Protein AF-A0A2W7A925-F1 (afdb_monomer_lite)

Structure (mmCIF, N/CA/C/O backbone):
data_AF-A0A2W7A925-F1
#
_entry.id   AF-A0A2W7A925-F1
#
loop_
_atom_site.group_PDB
_atom_site.id
_atom_site.type_symbol
_atom_site.label_atom_id
_atom_site.label_alt_id
_atom_site.label_comp_id
_atom_site.label_asym_id
_atom_site.label_entity_id
_atom_site.label_seq_id
_atom_site.pdbx_PDB_ins_code
_atom_site.Cartn_x
_atom_site.Cartn_y
_atom_site.Cartn_z
_atom_site.occupancy
_atom_site.B_iso_or_equiv
_atom_site.auth_seq_id
_atom_site.auth_comp_id
_atom_site.auth_asym_id
_atom_site.auth_atom_id
_atom_site.pdbx_PDB_model_num
ATOM 1 N N . MET A 1 1 ? -14.301 5.859 -21.565 1.00 33.12 1 MET A N 1
ATOM 2 C CA . MET A 1 1 ? -14.732 4.495 -21.950 1.00 33.12 1 MET A CA 1
ATOM 3 C C . MET A 1 1 ? -14.499 3.581 -20.760 1.00 33.12 1 MET A C 1
ATOM 5 O O . MET A 1 1 ? -13.350 3.387 -20.386 1.00 33.12 1 MET A O 1
ATOM 9 N N . GLY A 1 2 ? -15.569 3.126 -20.104 1.00 42.88 2 GLY A N 1
ATOM 10 C CA . GLY A 1 2 ? -15.475 2.271 -18.917 1.00 42.88 2 GLY A CA 1
ATOM 11 C C . GLY A 1 2 ? -14.964 0.880 -19.281 1.00 42.88 2 GLY A C 1
ATOM 12 O O . GLY A 1 2 ? -15.403 0.294 -20.267 1.00 42.88 2 GLY A O 1
ATOM 13 N N . ILE A 1 3 ? -14.014 0.362 -18.507 1.00 46.72 3 ILE A N 1
ATOM 14 C CA . ILE A 1 3 ? -13.537 -1.015 -18.639 1.00 46.72 3 ILE A CA 1
ATOM 15 C C . ILE A 1 3 ? -14.676 -1.935 -18.179 1.00 46.72 3 ILE A C 1
ATOM 17 O O . ILE A 1 3 ? -14.912 -2.069 -16.982 1.00 46.72 3 ILE A O 1
ATOM 21 N N . THR A 1 4 ? -15.382 -2.581 -19.106 1.00 50.41 4 THR A N 1
ATOM 22 C CA . THR A 1 4 ? -16.320 -3.667 -18.788 1.00 50.41 4 THR A CA 1
ATOM 23 C C . THR A 1 4 ? -15.520 -4.933 -18.489 1.00 50.41 4 THR A C 1
ATOM 25 O O . THR A 1 4 ? -15.205 -5.732 -19.369 1.00 50.41 4 THR A O 1
ATOM 28 N N . ALA A 1 5 ? -15.118 -5.094 -17.228 1.00 66.00 5 ALA A N 1
ATOM 29 C CA . ALA A 1 5 ? -14.488 -6.321 -16.759 1.00 66.00 5 ALA A CA 1
ATOM 30 C C . ALA A 1 5 ? -15.545 -7.434 -16.651 1.00 66.00 5 ALA A C 1
ATOM 32 O O . ALA A 1 5 ? -16.528 -7.296 -15.927 1.00 66.00 5 ALA A O 1
ATOM 33 N N . SER A 1 6 ? -15.340 -8.544 -17.364 1.00 79.38 6 SER A N 1
ATOM 34 C CA . SER A 1 6 ? -16.124 -9.767 -17.173 1.00 79.38 6 SER A CA 1
ATOM 35 C C . SER A 1 6 ? -15.440 -10.633 -16.117 1.00 79.38 6 SER A C 1
ATOM 37 O O . SER A 1 6 ? -14.267 -10.984 -16.265 1.00 79.38 6 SER A O 1
ATOM 39 N N . PHE A 1 7 ? -16.158 -10.951 -15.041 1.00 86.31 7 PHE A N 1
ATOM 40 C CA . PHE A 1 7 ? -15.675 -11.826 -13.974 1.00 86.31 7 PHE A CA 1
ATOM 41 C C . PHE A 1 7 ? -16.264 -13.234 -14.107 1.00 86.31 7 PHE A C 1
ATOM 43 O O . PHE A 1 7 ? -17.362 -13.391 -14.650 1.00 86.31 7 PHE A O 1
ATOM 50 N N . PRO A 1 8 ? -15.575 -14.270 -13.591 1.00 88.06 8 PRO A N 1
ATOM 51 C CA . PRO A 1 8 ? -16.169 -15.592 -13.448 1.00 88.06 8 PRO A CA 1
ATOM 52 C C . PRO A 1 8 ? -17.518 -15.524 -12.721 1.00 88.06 8 PRO A C 1
ATOM 54 O O . PRO A 1 8 ? -17.664 -14.774 -11.759 1.00 88.06 8 PRO A O 1
ATOM 57 N N . LYS A 1 9 ? -18.499 -16.333 -13.145 1.00 84.94 9 LYS A N 1
ATOM 58 C CA . LYS A 1 9 ? -19.876 -16.288 -12.608 1.00 84.94 9 LYS A CA 1
ATOM 59 C C . LYS A 1 9 ? -19.960 -16.478 -11.089 1.00 84.94 9 LYS A C 1
ATOM 61 O O . LYS A 1 9 ? -20.923 -16.035 -10.476 1.00 84.94 9 LYS A O 1
ATOM 66 N N . HIS A 1 10 ? -18.986 -17.161 -10.486 1.00 89.62 10 HIS A N 1
ATOM 67 C CA . HIS A 1 10 ? -18.944 -17.405 -9.043 1.00 89.62 10 HIS A CA 1
ATOM 68 C C . HIS A 1 10 ? -18.370 -16.234 -8.234 1.00 89.62 10 HIS A C 1
ATOM 70 O O . HIS A 1 10 ? -18.432 -16.266 -7.006 1.00 89.62 10 HIS A O 1
ATOM 76 N N . TRP A 1 11 ? -17.817 -15.208 -8.886 1.00 93.06 11 TRP A N 1
ATOM 77 C CA . TRP A 1 11 ? -17.356 -13.994 -8.219 1.00 93.06 11 TRP A CA 1
ATOM 78 C C . TRP A 1 11 ? -18.530 -13.050 -7.993 1.00 93.06 11 TRP A C 1
ATOM 80 O O . TRP A 1 11 ? -19.331 -12.796 -8.891 1.00 93.06 11 TRP A O 1
ATOM 90 N N . LYS A 1 12 ? -18.606 -12.488 -6.788 1.00 92.75 12 LYS A N 1
ATOM 91 C CA . LYS A 1 12 ? -19.563 -11.426 -6.464 1.00 92.75 12 LYS A CA 1
ATOM 92 C C . LYS A 1 12 ? -18.839 -10.091 -6.493 1.00 92.75 12 LYS A C 1
ATOM 94 O O . LYS A 1 12 ? -17.726 -10.006 -5.988 1.00 92.75 12 LYS A O 1
ATOM 99 N N . VAL A 1 13 ? -19.460 -9.059 -7.050 1.00 94.75 13 VAL A N 1
ATOM 100 C CA . VAL A 1 13 ? -18.988 -7.680 -6.874 1.00 94.75 13 VAL A CA 1
ATOM 101 C C . VAL A 1 13 ? -19.691 -7.112 -5.649 1.00 94.75 13 VAL A C 1
ATOM 103 O O . VAL A 1 13 ? -20.903 -7.271 -5.507 1.00 94.75 13 VAL A O 1
ATOM 106 N N . VAL A 1 14 ? -18.924 -6.535 -4.730 1.00 95.50 14 VAL A N 1
ATOM 107 C CA . VAL A 1 14 ? -19.435 -5.967 -3.479 1.00 95.50 14 VAL A CA 1
ATOM 108 C C . VAL A 1 14 ? -18.763 -4.628 -3.202 1.00 95.50 14 VAL A C 1
ATOM 110 O O . VAL A 1 14 ? -17.585 -4.471 -3.505 1.00 95.50 14 VAL A O 1
ATOM 113 N N . SER A 1 15 ? -19.467 -3.699 -2.560 1.00 95.44 15 SER A N 1
ATOM 114 C CA . SER A 1 15 ? -18.846 -2.481 -2.026 1.00 95.44 15 SER A CA 1
ATOM 115 C C . SER A 1 15 ? -17.829 -2.834 -0.933 1.00 95.44 15 SER A C 1
ATOM 117 O O . SER A 1 15 ? -18.074 -3.735 -0.114 1.00 95.44 15 SER A O 1
ATOM 119 N N . LEU A 1 16 ? -16.698 -2.120 -0.912 1.00 96.69 16 LEU A N 1
ATOM 120 C CA . LEU A 1 16 ? -15.632 -2.281 0.076 1.00 96.69 16 LEU A CA 1
ATOM 121 C C . LEU A 1 16 ? -16.164 -2.195 1.513 1.00 96.69 16 LEU A C 1
ATOM 123 O O . LEU A 1 16 ? -15.791 -3.032 2.336 1.00 96.69 16 LEU A O 1
ATOM 127 N N . ASP A 1 17 ? -17.074 -1.261 1.797 1.00 96.50 17 ASP A N 1
ATOM 128 C CA . ASP A 1 17 ? -17.687 -1.062 3.120 1.00 96.50 17 ASP A CA 1
ATOM 129 C C . ASP A 1 17 ? -18.282 -2.363 3.697 1.00 96.50 17 ASP A C 1
ATOM 131 O O . ASP A 1 17 ? -18.120 -2.697 4.872 1.00 96.50 17 ASP A O 1
ATOM 135 N N . SER A 1 18 ? -18.880 -3.197 2.839 1.00 96.44 18 SER A N 1
ATOM 136 C CA . SER A 1 18 ? -19.517 -4.453 3.259 1.00 96.44 18 SER A CA 1
ATOM 137 C C . SER A 1 18 ? -18.529 -5.532 3.742 1.00 96.44 18 SER A C 1
ATOM 139 O O . SER A 1 18 ? -18.910 -6.454 4.483 1.00 96.44 18 SER A O 1
ATOM 141 N N . VAL A 1 19 ? -17.256 -5.433 3.349 1.00 97.25 19 VAL A N 1
ATOM 142 C CA . VAL A 1 19 ? -16.202 -6.444 3.561 1.00 97.25 19 VAL A CA 1
ATOM 143 C C . VAL A 1 19 ? -15.030 -5.946 4.410 1.00 97.25 19 VAL A C 1
ATOM 145 O O . VAL A 1 19 ? -14.025 -6.646 4.540 1.00 97.25 19 VAL A O 1
ATOM 148 N N . VAL A 1 20 ? -15.169 -4.788 5.053 1.00 97.62 20 VAL A N 1
ATOM 149 C CA . VAL A 1 20 ? -14.193 -4.242 6.006 1.00 97.62 20 VAL A CA 1
ATOM 150 C C . VAL A 1 20 ? -14.818 -4.095 7.394 1.00 97.62 20 VAL A C 1
ATOM 152 O O . VAL A 1 20 ? -16.036 -4.019 7.541 1.00 97.62 20 VAL A O 1
ATOM 155 N N . THR A 1 21 ? -13.993 -4.126 8.437 1.00 97.00 21 THR A N 1
ATOM 156 C CA . THR A 1 21 ? -14.403 -3.854 9.828 1.00 97.00 21 THR A CA 1
ATOM 157 C C . THR A 1 21 ? -13.999 -2.460 10.285 1.00 97.00 21 THR A C 1
ATOM 159 O O . THR A 1 21 ? -14.589 -1.921 11.218 1.00 97.00 21 THR A O 1
ATOM 162 N N . ARG A 1 22 ? -12.991 -1.870 9.639 1.00 96.44 22 ARG A N 1
ATOM 163 C CA . ARG A 1 22 ? -12.479 -0.542 9.961 1.00 96.44 22 ARG A CA 1
ATOM 164 C C . ARG A 1 22 ? -11.991 0.142 8.696 1.00 96.44 22 ARG A C 1
ATOM 166 O O . ARG A 1 22 ? -11.279 -0.457 7.894 1.00 96.44 22 ARG A O 1
ATOM 173 N N . LEU A 1 23 ? -12.359 1.408 8.561 1.00 96.44 23 LEU A N 1
ATOM 174 C CA . LEU A 1 23 ? -11.890 2.302 7.516 1.00 96.44 23 LEU A CA 1
ATOM 175 C C . LEU A 1 23 ? -11.725 3.686 8.161 1.00 96.44 23 LEU A C 1
ATOM 177 O O . LEU A 1 23 ? -12.703 4.332 8.529 1.00 96.44 23 LEU A O 1
ATOM 181 N N . THR A 1 24 ? -10.483 4.090 8.420 1.00 96.62 24 THR A N 1
ATOM 182 C CA . THR A 1 24 ? -10.167 5.318 9.172 1.00 96.62 24 THR A CA 1
ATOM 183 C C . THR A 1 24 ? -8.934 5.999 8.612 1.00 96.62 24 THR A C 1
ATOM 185 O O . THR A 1 24 ? -8.055 5.350 8.059 1.00 96.62 24 THR A O 1
ATOM 188 N N . ASN A 1 25 ? -8.819 7.302 8.837 1.00 96.06 25 ASN A N 1
ATOM 189 C CA . ASN A 1 25 ? -7.564 8.007 8.620 1.00 96.06 25 ASN A CA 1
ATOM 190 C C . ASN A 1 25 ? -6.598 7.767 9.785 1.00 96.06 25 ASN A C 1
ATOM 192 O O . ASN A 1 25 ? -7.016 7.714 10.950 1.00 96.06 25 ASN A O 1
ATOM 196 N N . GLY A 1 26 ? -5.311 7.700 9.449 1.00 95.19 26 GLY A N 1
ATOM 197 C CA . GLY A 1 26 ? -4.205 7.984 10.354 1.00 95.19 26 GLY A CA 1
ATOM 198 C C . GLY A 1 26 ? -4.296 9.393 10.934 1.00 95.19 26 GLY A C 1
ATOM 199 O O . GLY A 1 26 ? -5.183 10.181 10.592 1.00 95.19 26 GLY A O 1
ATOM 200 N N . TYR A 1 27 ? -3.373 9.730 11.828 1.00 95.25 27 TYR A N 1
ATOM 201 C CA . TYR A 1 27 ? -3.350 11.070 12.406 1.00 95.25 27 TYR A CA 1
ATOM 202 C C . TYR A 1 27 ? -3.107 12.121 11.312 1.00 95.25 27 TYR A C 1
ATOM 204 O O . TYR A 1 27 ? -2.194 11.986 10.494 1.00 95.25 27 TYR A O 1
ATOM 212 N N . VAL A 1 28 ? -3.937 13.166 11.312 1.00 91.94 28 VAL A N 1
ATOM 213 C CA . VAL A 1 28 ? -3.840 14.330 10.425 1.00 91.94 28 VAL A CA 1
ATOM 214 C C . VAL A 1 28 ? -3.700 15.555 11.318 1.00 91.94 28 VAL A C 1
ATOM 216 O O . VAL A 1 28 ? -4.591 15.852 12.110 1.00 91.94 28 VAL A O 1
ATOM 219 N N . GLY A 1 29 ? -2.566 16.238 11.218 1.00 90.38 29 GLY A N 1
ATOM 220 C CA . GLY A 1 29 ? -2.231 17.374 12.070 1.00 90.38 29 GLY A CA 1
ATOM 221 C C . GLY A 1 29 ? -0.743 17.722 12.003 1.00 90.38 29 GLY A C 1
ATOM 222 O O . GLY A 1 29 ? 0.006 17.071 11.271 1.00 90.38 29 GLY A O 1
ATOM 223 N N . PRO A 1 30 ? -0.300 18.749 12.745 1.00 89.94 30 PRO A N 1
ATOM 224 C CA . PRO A 1 30 ? 1.102 19.150 12.790 1.00 89.94 30 PRO A CA 1
ATOM 225 C C . PRO A 1 30 ? 2.003 18.005 13.270 1.00 89.94 30 PRO A C 1
ATOM 227 O O . PRO A 1 30 ? 1.737 17.383 14.294 1.00 89.94 30 PRO A O 1
ATOM 230 N N . THR A 1 31 ? 3.090 17.731 12.546 1.00 88.56 31 THR A N 1
ATOM 231 C CA . THR A 1 31 ? 3.978 16.597 12.861 1.00 88.56 31 THR A CA 1
ATOM 232 C C . THR A 1 31 ? 5.267 16.982 13.582 1.00 88.56 31 THR A C 1
ATOM 234 O O . THR A 1 31 ? 5.983 16.102 14.042 1.00 88.56 31 THR A O 1
ATOM 237 N N . ARG A 1 32 ? 5.633 18.268 13.648 1.00 83.88 32 ARG A N 1
ATOM 238 C CA . ARG A 1 32 ? 6.944 18.677 14.195 1.00 83.88 32 ARG A CA 1
ATOM 239 C C . ARG A 1 32 ? 7.117 18.300 15.667 1.00 83.88 32 ARG A C 1
ATOM 241 O O . ARG A 1 32 ? 8.214 17.939 16.062 1.00 83.88 32 ARG A O 1
ATOM 248 N N . GLU A 1 33 ? 6.038 18.360 16.437 1.00 89.44 33 GLU A N 1
ATOM 249 C CA . GLU A 1 33 ? 6.061 18.181 17.895 1.00 89.44 33 GLU A CA 1
ATOM 250 C C . GLU A 1 33 ? 5.770 16.742 18.338 1.00 89.44 33 GLU A C 1
ATOM 252 O O . GLU A 1 33 ? 5.978 16.405 19.497 1.00 89.44 33 GLU A O 1
ATOM 257 N N . ILE A 1 34 ? 5.291 15.882 17.433 1.00 92.56 34 ILE A N 1
ATOM 258 C CA . ILE A 1 34 ? 4.905 14.503 17.779 1.00 92.56 34 ILE A CA 1
ATOM 259 C C . ILE A 1 34 ? 6.071 13.518 17.645 1.00 92.56 34 ILE A C 1
ATOM 261 O O . ILE A 1 34 ? 5.980 12.392 18.135 1.00 92.56 34 ILE A O 1
ATOM 265 N N . TYR A 1 35 ? 7.140 13.910 16.944 1.00 96.00 35 TYR A N 1
ATOM 266 C CA . TYR A 1 35 ? 8.278 13.035 16.701 1.00 96.00 35 TYR A CA 1
ATOM 267 C C . TYR A 1 35 ? 9.221 12.990 17.893 1.00 96.00 35 TYR A C 1
ATOM 269 O O . TYR A 1 35 ? 9.628 14.017 18.430 1.00 96.00 35 TYR A O 1
ATOM 277 N N . VAL A 1 36 ? 9.623 11.773 18.241 1.00 96.31 36 VAL A N 1
ATOM 278 C CA . VAL A 1 36 ? 10.619 11.488 19.275 1.00 96.31 36 VAL A CA 1
ATOM 279 C C . VAL A 1 36 ? 11.799 10.722 18.665 1.00 96.31 36 VAL A C 1
ATOM 281 O O . VAL A 1 36 ? 11.626 10.064 17.636 1.00 96.31 36 VAL A O 1
ATOM 284 N N . PRO A 1 37 ? 13.004 10.773 19.267 1.00 94.25 37 PRO A N 1
ATOM 285 C CA . PRO A 1 37 ? 14.170 10.063 18.734 1.00 94.25 37 PRO A CA 1
ATOM 286 C C . PRO A 1 37 ? 14.001 8.538 18.695 1.00 94.25 37 PRO A C 1
ATOM 288 O O . PRO A 1 37 ? 14.537 7.885 17.804 1.00 94.25 37 PRO A O 1
ATOM 291 N N . GLN A 1 38 ? 13.271 7.973 19.661 1.00 94.75 38 GLN A N 1
ATOM 292 C CA . GLN A 1 38 ? 12.975 6.544 19.780 1.00 94.75 38 GLN A CA 1
ATOM 293 C C . GLN A 1 38 ? 11.565 6.359 20.345 1.00 94.75 38 GLN A C 1
ATOM 295 O O . GLN A 1 38 ? 11.122 7.151 21.175 1.00 94.75 38 GLN A O 1
ATOM 300 N N . GLY A 1 39 ? 10.861 5.319 19.903 1.00 96.50 39 GLY A N 1
ATOM 301 C CA . GLY A 1 39 ? 9.486 5.056 20.314 1.00 96.50 39 GLY A CA 1
ATOM 302 C C . GLY A 1 39 ? 8.794 4.078 19.375 1.00 96.50 39 GLY A C 1
ATOM 303 O O . GLY A 1 39 ? 9.435 3.205 18.789 1.00 96.50 39 GLY A O 1
ATOM 304 N N . ILE A 1 40 ? 7.486 4.244 19.199 1.00 97.62 40 ILE A N 1
ATOM 305 C CA . ILE A 1 40 ? 6.703 3.435 18.266 1.00 97.62 40 ILE A CA 1
ATOM 306 C C . ILE A 1 40 ? 6.958 3.930 16.838 1.00 97.62 40 ILE A C 1
ATOM 308 O O . ILE A 1 40 ? 6.802 5.129 16.584 1.00 97.62 40 ILE A O 1
ATOM 312 N N . PRO A 1 41 ? 7.323 3.051 15.887 1.00 97.81 41 PRO A N 1
ATOM 313 C CA . PRO A 1 41 ? 7.481 3.440 14.493 1.00 97.81 41 PRO A CA 1
ATOM 314 C C . PRO A 1 41 ? 6.226 4.100 13.924 1.00 97.81 41 PRO A C 1
ATOM 316 O O . PRO A 1 41 ? 5.094 3.646 14.120 1.00 97.81 41 PRO A O 1
ATOM 319 N N . TYR A 1 42 ? 6.444 5.180 13.182 1.00 97.50 42 TYR A N 1
ATOM 320 C CA . TYR A 1 42 ? 5.382 6.005 12.632 1.00 97.50 42 TYR A CA 1
ATOM 321 C C . TYR A 1 42 ? 5.491 6.063 11.111 1.00 97.50 42 TYR A C 1
ATOM 323 O O . TYR A 1 42 ? 6.450 6.584 10.542 1.00 97.50 42 TYR A O 1
ATOM 331 N N . LEU A 1 43 ? 4.516 5.470 10.425 1.00 97.00 43 LEU A N 1
ATOM 332 C CA . LEU A 1 43 ? 4.566 5.283 8.983 1.00 97.00 43 LEU A CA 1
ATOM 333 C C . LEU A 1 43 ? 4.067 6.515 8.225 1.00 97.00 43 LEU A C 1
ATOM 335 O O . LEU A 1 43 ? 3.024 7.090 8.527 1.00 97.00 43 LEU A O 1
ATOM 339 N N . LEU A 1 44 ? 4.806 6.880 7.181 1.00 95.50 44 LEU A N 1
ATOM 340 C CA . LEU A 1 44 ? 4.521 7.997 6.290 1.00 95.50 44 LEU A CA 1
ATOM 341 C C . LEU A 1 44 ? 4.295 7.469 4.874 1.00 95.50 44 LEU A C 1
ATOM 343 O O . LEU A 1 44 ? 4.753 6.375 4.543 1.00 95.50 44 LEU A O 1
ATOM 347 N N . ALA A 1 45 ? 3.671 8.270 4.010 1.00 94.50 45 ALA A N 1
ATOM 348 C CA . ALA A 1 45 ? 3.374 7.880 2.628 1.00 94.50 45 ALA A CA 1
ATOM 349 C C . ALA A 1 45 ? 4.599 7.336 1.862 1.00 94.50 45 ALA A C 1
ATOM 351 O O . ALA A 1 45 ? 4.483 6.373 1.111 1.00 94.50 45 ALA A O 1
ATOM 352 N N . ARG A 1 46 ? 5.804 7.875 2.110 1.00 94.19 46 ARG A N 1
ATOM 353 C CA . ARG A 1 46 ? 7.057 7.405 1.480 1.00 94.19 46 ARG A CA 1
ATOM 354 C C . ARG A 1 46 ? 7.439 5.954 1.815 1.00 94.19 46 ARG A C 1
ATOM 356 O O . ARG A 1 46 ? 8.243 5.361 1.092 1.00 94.19 46 ARG A O 1
ATOM 363 N N . HIS A 1 47 ? 6.902 5.400 2.905 1.00 95.81 47 HIS A N 1
ATOM 364 C CA . HIS A 1 47 ? 7.127 4.015 3.325 1.00 95.81 47 HIS A CA 1
ATOM 365 C C . HIS A 1 47 ? 6.215 3.031 2.582 1.00 95.81 47 HIS A C 1
ATOM 367 O O . HIS A 1 47 ? 6.485 1.833 2.604 1.00 95.81 47 HIS A O 1
ATOM 373 N N . VAL A 1 48 ? 5.170 3.516 1.902 1.00 95.75 48 VAL A N 1
ATOM 374 C CA . VAL A 1 48 ? 4.250 2.703 1.100 1.00 95.75 48 VAL A CA 1
ATOM 375 C C . VAL A 1 48 ? 4.725 2.686 -0.348 1.00 95.75 48 VAL A C 1
ATOM 377 O O . VAL A 1 48 ? 4.790 3.718 -1.011 1.00 95.75 48 VAL A O 1
ATOM 380 N N . LYS A 1 49 ? 5.080 1.502 -0.857 1.00 89.06 49 LYS A N 1
ATOM 381 C CA . LYS A 1 49 ? 5.521 1.320 -2.247 1.00 89.06 49 LYS A CA 1
ATOM 382 C C . LYS A 1 49 ? 4.969 0.027 -2.831 1.00 89.06 49 LYS A C 1
ATOM 384 O O . LYS A 1 49 ? 5.576 -1.030 -2.640 1.00 89.06 49 LYS A O 1
ATOM 389 N N . ARG A 1 50 ? 3.878 0.110 -3.600 1.00 84.75 50 ARG A N 1
ATOM 390 C CA . ARG A 1 50 ? 3.328 -0.959 -4.447 1.00 84.75 50 ARG A CA 1
ATOM 391 C C . ARG A 1 50 ? 3.375 -2.347 -3.797 1.00 84.75 50 ARG A C 1
ATOM 393 O O . ARG A 1 50 ? 4.265 -3.149 -4.100 1.00 84.75 50 ARG A O 1
ATOM 400 N N . ASN A 1 51 ? 2.445 -2.597 -2.874 1.00 87.69 51 ASN A N 1
ATOM 401 C CA . ASN A 1 51 ? 2.312 -3.815 -2.061 1.00 87.69 51 ASN A CA 1
ATOM 402 C C . ASN A 1 51 ? 3.434 -4.057 -1.042 1.00 87.69 51 ASN A C 1
ATOM 404 O O . ASN A 1 51 ? 3.569 -5.170 -0.534 1.00 87.69 51 ASN A O 1
ATOM 408 N N . ARG A 1 52 ? 4.264 -3.056 -0.738 1.00 89.69 52 ARG A N 1
ATOM 409 C CA . ARG A 1 52 ? 5.332 -3.190 0.255 1.00 89.69 52 ARG A CA 1
ATOM 410 C C . ARG A 1 52 ? 5.364 -1.994 1.190 1.00 89.69 52 ARG A C 1
ATOM 412 O O . ARG A 1 52 ? 5.407 -0.856 0.729 1.00 89.69 52 ARG A O 1
ATOM 419 N N . LEU A 1 53 ? 5.417 -2.290 2.481 1.00 93.56 53 LEU A N 1
ATOM 420 C CA . LEU A 1 53 ? 5.818 -1.342 3.506 1.00 93.56 53 LEU A CA 1
ATOM 421 C C . LEU A 1 53 ? 7.319 -1.477 3.736 1.00 93.56 53 LEU A C 1
ATOM 423 O O . LEU A 1 53 ? 7.867 -2.578 3.760 1.00 93.56 53 LEU A O 1
ATOM 427 N N . THR A 1 54 ? 8.012 -0.350 3.787 1.00 92.69 54 THR A N 1
ATOM 428 C CA . THR A 1 54 ? 9.441 -0.305 4.086 1.00 92.69 54 THR A CA 1
ATOM 429 C C . THR A 1 54 ? 9.683 0.869 5.009 1.00 92.69 54 THR A C 1
ATOM 431 O O . THR A 1 54 ? 9.658 2.021 4.575 1.00 92.69 54 THR A O 1
ATOM 434 N N . PHE A 1 55 ? 9.878 0.558 6.285 1.00 93.12 55 PHE A N 1
ATOM 435 C CA . PHE A 1 55 ? 10.236 1.542 7.289 1.00 93.12 55 PHE A CA 1
ATOM 436 C C . PHE A 1 55 ? 11.725 1.887 7.177 1.00 93.12 55 PHE A C 1
ATOM 438 O O . PHE A 1 55 ? 12.558 1.007 6.976 1.00 93.12 55 PHE A O 1
ATOM 445 N N . ASP A 1 56 ? 12.054 3.175 7.262 1.00 92.94 56 ASP A N 1
ATOM 446 C CA . ASP A 1 56 ? 13.425 3.676 7.115 1.00 92.94 56 ASP A CA 1
ATOM 447 C C . ASP A 1 56 ? 14.178 3.807 8.450 1.00 92.94 56 ASP A C 1
ATOM 449 O O . ASP A 1 56 ? 15.350 4.180 8.444 1.00 92.94 56 ASP A O 1
ATOM 453 N N . GLY A 1 57 ? 13.522 3.512 9.580 1.00 93.00 57 GLY A N 1
ATOM 454 C CA . GLY A 1 57 ? 14.120 3.627 10.909 1.00 93.00 57 GLY A CA 1
ATOM 455 C C . GLY A 1 57 ? 14.232 5.061 11.429 1.00 93.00 57 GLY A C 1
ATOM 456 O O . GLY A 1 57 ? 14.985 5.285 12.370 1.00 93.00 57 GLY A O 1
ATOM 457 N N . LYS A 1 58 ? 13.550 6.043 10.817 1.00 93.25 58 LYS A N 1
ATOM 458 C CA . LYS A 1 58 ? 13.794 7.474 11.101 1.00 93.25 58 LYS A CA 1
ATOM 459 C C . LYS A 1 58 ? 12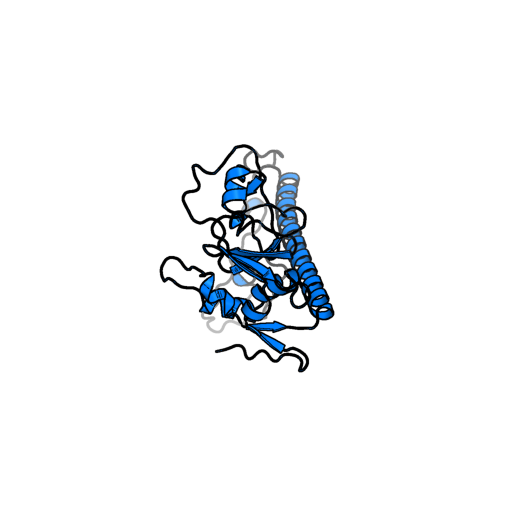.659 8.212 11.794 1.00 93.25 58 LYS A C 1
ATOM 461 O O . LYS A 1 58 ? 12.843 9.360 12.181 1.00 93.25 58 LYS A O 1
ATOM 466 N N . THR A 1 59 ? 11.471 7.622 11.883 1.00 95.88 59 THR A N 1
ATOM 467 C CA . THR A 1 59 ? 10.277 8.337 12.365 1.00 95.88 59 THR A CA 1
ATOM 468 C C . THR A 1 59 ? 9.561 7.535 13.432 1.00 95.88 59 THR A C 1
ATOM 470 O O . THR A 1 59 ? 9.060 6.444 13.162 1.00 95.88 59 THR A O 1
ATOM 473 N N . PHE A 1 60 ? 9.524 8.097 14.638 1.00 97.62 60 PHE A N 1
ATOM 474 C CA . PHE A 1 60 ? 8.937 7.485 15.821 1.00 97.62 60 PHE A CA 1
ATOM 475 C C . PHE A 1 60 ? 8.046 8.486 16.550 1.00 97.62 60 PHE A C 1
ATOM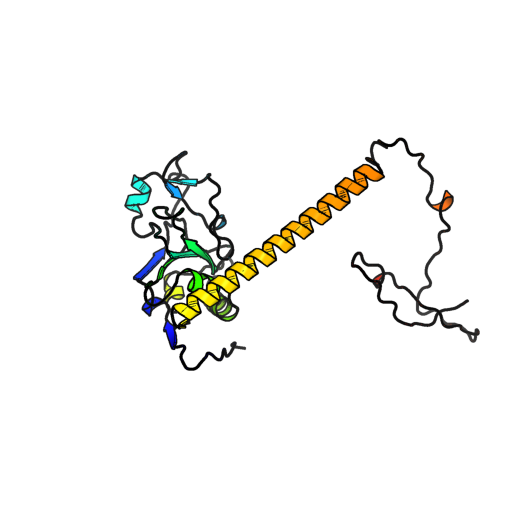 477 O O . PHE A 1 60 ? 8.284 9.692 16.497 1.00 97.62 60 PHE A O 1
ATOM 484 N N . VAL A 1 61 ? 7.035 7.971 17.240 1.00 97.69 61 VAL A N 1
ATOM 485 C CA . VAL A 1 61 ? 6.152 8.725 18.138 1.00 97.69 61 VAL A CA 1
ATOM 486 C C . VAL A 1 61 ? 6.173 8.093 19.527 1.00 97.69 61 VAL A C 1
ATOM 488 O O . VAL A 1 61 ? 6.535 6.921 19.679 1.00 97.69 61 VAL A O 1
ATOM 491 N N . SER A 1 62 ? 5.795 8.859 20.548 1.00 97.75 62 SER A N 1
ATOM 492 C CA . SER A 1 62 ? 5.728 8.331 21.909 1.00 97.75 62 SER A CA 1
ATOM 493 C C . SER A 1 62 ? 4.588 7.301 22.057 1.00 97.75 62 SER A C 1
ATOM 495 O O . SER A 1 62 ? 3.599 7.365 21.311 1.00 97.75 62 SER A O 1
ATOM 497 N N . PRO A 1 63 ? 4.685 6.347 23.000 1.00 97.56 63 PRO A N 1
ATOM 498 C CA . PRO A 1 63 ? 3.599 5.411 23.294 1.00 97.56 63 PRO A CA 1
ATOM 499 C C . PRO A 1 63 ? 2.278 6.111 23.644 1.00 97.56 63 PRO A C 1
ATOM 501 O O . PRO A 1 63 ? 1.227 5.695 23.163 1.00 97.56 63 PRO A O 1
ATOM 504 N N . GLU A 1 64 ? 2.327 7.220 24.386 1.00 97.38 64 GLU A N 1
ATOM 505 C CA . GLU A 1 64 ? 1.150 7.998 24.793 1.00 97.38 64 GLU A CA 1
ATOM 506 C C . GLU A 1 64 ? 0.460 8.630 23.580 1.00 97.38 64 GLU A C 1
ATOM 508 O O . GLU A 1 64 ? -0.768 8.608 23.461 1.00 97.38 64 GLU A O 1
ATOM 513 N N . PHE A 1 65 ? 1.240 9.168 22.632 1.00 97.06 65 PHE A N 1
ATOM 514 C CA . PHE A 1 65 ? 0.688 9.669 21.376 1.00 97.06 65 PHE A CA 1
ATOM 515 C C . PHE A 1 65 ? 0.066 8.536 20.552 1.00 97.06 65 PHE A C 1
ATOM 517 O O . PHE A 1 65 ? -1.000 8.725 19.957 1.00 97.06 65 PHE A O 1
ATOM 524 N N . ASN A 1 66 ? 0.710 7.366 20.509 1.00 97.44 66 ASN A N 1
ATOM 525 C CA . ASN A 1 66 ? 0.193 6.204 19.792 1.00 97.44 66 ASN A CA 1
ATOM 526 C C . ASN A 1 66 ? -1.153 5.738 20.368 1.00 97.44 66 ASN A C 1
ATOM 528 O O . ASN A 1 66 ? -2.113 5.563 19.619 1.00 97.44 66 ASN A O 1
ATOM 532 N N . GLU A 1 67 ? -1.244 5.614 21.693 1.00 96.81 67 GLU A N 1
ATOM 533 C CA . GLU A 1 67 ? -2.455 5.209 22.409 1.00 96.81 67 GLU A CA 1
ATOM 534 C C . GLU A 1 67 ? -3.588 6.231 22.248 1.00 96.81 67 GLU A C 1
ATOM 536 O O . GLU A 1 67 ? -4.724 5.866 21.932 1.00 96.81 67 GLU A O 1
ATOM 541 N N . LYS A 1 68 ? -3.274 7.531 22.332 1.00 97.00 68 LYS A N 1
ATOM 542 C CA . LYS A 1 68 ? -4.232 8.610 22.039 1.00 97.00 68 LYS A CA 1
ATOM 543 C C . LYS A 1 68 ? -4.797 8.517 20.615 1.00 97.00 68 LYS A C 1
ATOM 545 O O . LYS A 1 68 ? -5.935 8.914 20.372 1.00 97.00 68 LYS A O 1
ATOM 550 N N . ASN A 1 69 ? -4.023 7.972 19.676 1.00 96.56 69 ASN A N 1
ATOM 551 C CA . ASN A 1 69 ? -4.419 7.722 18.289 1.00 96.56 69 ASN A CA 1
ATOM 552 C C . ASN A 1 69 ? -4.730 6.236 18.025 1.00 96.56 69 ASN A C 1
ATOM 554 O O . ASN A 1 69 ? -4.480 5.724 16.929 1.00 96.56 69 ASN A O 1
ATOM 558 N N . SER A 1 70 ? -5.321 5.551 19.008 1.00 96.25 70 SER A N 1
ATOM 559 C CA . SER A 1 70 ? -5.634 4.114 18.968 1.00 96.25 70 SER A CA 1
ATOM 560 C C . SER A 1 70 ? -6.458 3.670 17.758 1.00 96.25 70 SER A C 1
ATOM 562 O O . SER A 1 70 ? -6.275 2.561 17.252 1.00 96.25 70 SER A O 1
ATOM 564 N N . LYS A 1 71 ? -7.325 4.544 17.227 1.00 96.00 71 LYS A N 1
ATOM 565 C CA . LYS A 1 71 ? -8.166 4.243 16.055 1.00 96.00 71 LYS A CA 1
ATOM 566 C C . LYS A 1 71 ? -7.357 3.802 14.830 1.00 96.00 71 LYS A C 1
ATOM 568 O O . LYS A 1 71 ? -7.822 2.936 14.091 1.00 96.00 71 LYS A O 1
ATOM 573 N N . SER A 1 72 ? -6.162 4.361 14.635 1.00 96.62 72 SER A N 1
ATOM 574 C CA . SER A 1 72 ? -5.291 4.108 13.481 1.00 96.62 72 SER A CA 1
ATOM 575 C C . SER A 1 72 ? -4.087 3.225 13.803 1.00 96.62 72 SER A C 1
ATOM 577 O O . SER A 1 72 ? -3.210 3.074 12.953 1.00 96.62 72 SER A O 1
ATOM 579 N N . ILE A 1 73 ? -4.058 2.610 14.994 1.00 98.25 73 ILE A N 1
ATOM 580 C CA . ILE A 1 73 ? -3.070 1.575 15.306 1.00 98.25 73 ILE A CA 1
ATOM 581 C C . ILE A 1 73 ? -3.266 0.405 14.344 1.00 98.25 73 ILE A C 1
ATOM 583 O O . ILE A 1 73 ? -4.376 -0.130 14.188 1.00 98.25 73 ILE A O 1
ATOM 587 N N . LEU A 1 74 ? -2.169 0.038 13.693 1.00 98.38 74 LEU A N 1
ATOM 588 C CA . LEU A 1 74 ? -2.130 -0.936 12.618 1.00 98.38 74 LEU A CA 1
ATOM 589 C C . LEU A 1 74 ? -2.171 -2.359 13.161 1.00 98.38 74 LEU A C 1
ATOM 591 O O . LEU A 1 74 ? -1.540 -2.678 14.170 1.00 98.38 74 LEU A O 1
ATOM 595 N N . LYS A 1 75 ? -2.906 -3.216 12.459 1.00 98.06 75 LYS A N 1
ATOM 596 C CA . LYS A 1 75 ? -2.994 -4.652 12.719 1.00 98.06 75 LYS A CA 1
ATOM 597 C C . LYS A 1 75 ? -2.441 -5.419 11.533 1.00 98.06 75 LYS A C 1
ATOM 599 O O . LYS A 1 75 ? -2.531 -4.959 10.395 1.00 98.06 75 LYS A O 1
ATOM 604 N N . GLU A 1 76 ? -1.887 -6.599 11.786 1.00 97.88 76 GLU A N 1
ATOM 605 C CA . GLU A 1 76 ? -1.477 -7.483 10.698 1.00 97.88 76 GLU A CA 1
ATOM 606 C C . GLU A 1 76 ? -2.659 -7.750 9.749 1.00 97.88 76 GLU A C 1
ATOM 608 O O . GLU A 1 76 ? -3.776 -8.040 10.178 1.00 97.88 76 GLU A O 1
ATOM 613 N N . GLY A 1 77 ? -2.412 -7.631 8.443 1.00 97.19 77 GLY A N 1
ATOM 614 C CA . GLY A 1 77 ? -3.433 -7.796 7.410 1.00 97.19 77 GLY A CA 1
ATOM 615 C C . GLY A 1 77 ? -4.211 -6.526 7.057 1.00 97.19 77 GLY A C 1
ATOM 616 O O . GLY A 1 77 ? -4.924 -6.542 6.048 1.00 97.19 77 GLY A O 1
ATOM 617 N N . ASP A 1 78 ? -4.038 -5.427 7.802 1.00 98.50 78 ASP A N 1
ATOM 618 C CA . ASP A 1 78 ? -4.527 -4.109 7.387 1.00 98.50 78 ASP A CA 1
ATOM 619 C C . ASP A 1 78 ? -3.900 -3.697 6.047 1.00 98.50 78 ASP A C 1
ATOM 621 O O . ASP A 1 78 ? -2.792 -4.105 5.695 1.00 98.50 78 ASP A O 1
ATOM 625 N N . VAL A 1 79 ? -4.595 -2.846 5.298 1.00 98.25 79 VAL A N 1
ATOM 626 C CA . VAL A 1 79 ? -4.076 -2.199 4.093 1.00 98.25 79 VAL A CA 1
ATOM 627 C C . VAL A 1 79 ? -3.955 -0.708 4.358 1.00 98.25 79 VAL A C 1
ATOM 629 O O . VAL A 1 79 ? -4.938 -0.041 4.678 1.00 98.25 79 VAL A O 1
ATOM 632 N N . LEU A 1 80 ? -2.741 -0.189 4.203 1.00 98.00 80 LEU A N 1
ATOM 633 C CA . LEU A 1 80 ? -2.477 1.243 4.171 1.00 98.00 80 LEU A CA 1
ATOM 634 C C . LEU A 1 80 ? -2.650 1.762 2.751 1.00 98.00 80 LEU A C 1
ATOM 636 O O . LEU A 1 80 ? -2.113 1.160 1.824 1.00 98.00 80 LEU A O 1
ATOM 640 N N . MET A 1 81 ? -3.348 2.885 2.596 1.00 97.69 81 MET A N 1
ATOM 641 C CA . MET A 1 81 ? -3.510 3.595 1.329 1.00 97.69 81 MET A CA 1
ATOM 642 C C . MET A 1 81 ? -3.061 5.051 1.460 1.00 97.69 81 MET A C 1
ATOM 644 O O . MET A 1 81 ? -3.492 5.778 2.357 1.00 97.69 81 MET A O 1
ATOM 648 N N . VAL A 1 82 ? -2.207 5.483 0.537 1.00 96.00 82 VAL A N 1
ATOM 649 C CA . VAL A 1 82 ? -1.719 6.862 0.459 1.00 96.00 82 VAL A CA 1
ATOM 650 C C . VAL A 1 82 ? -2.810 7.784 -0.087 1.00 96.00 82 VAL A C 1
ATOM 652 O O . VAL A 1 82 ? -3.389 7.513 -1.139 1.00 96.00 82 VAL A O 1
ATOM 655 N N . GLN A 1 83 ? -3.062 8.894 0.614 1.00 92.25 83 GLN A N 1
ATOM 656 C CA . GLN A 1 83 ? -4.124 9.844 0.260 1.00 92.25 83 GLN A CA 1
ATOM 657 C C . GLN A 1 83 ? -3.665 11.008 -0.619 1.00 92.25 83 GLN A C 1
ATOM 659 O O . GLN A 1 83 ? -4.493 11.577 -1.320 1.00 92.25 83 GLN A O 1
ATOM 664 N N . SER A 1 84 ? -2.377 11.368 -0.578 1.00 86.38 84 SER A N 1
ATOM 665 C CA . SER A 1 84 ? -1.814 12.529 -1.286 1.00 86.38 84 SER A CA 1
ATOM 666 C C . SER A 1 84 ? -0.423 12.220 -1.850 1.00 86.38 84 SER A C 1
ATOM 668 O O . SER A 1 84 ? 0.339 11.443 -1.270 1.00 86.38 84 SER A O 1
ATOM 670 N N . GLY A 1 85 ? -0.061 12.858 -2.966 1.00 84.44 85 GLY A N 1
ATOM 671 C CA . GLY A 1 85 ? 1.227 12.666 -3.642 1.00 84.44 85 GLY A CA 1
ATOM 672 C C . GLY A 1 85 ? 1.250 11.389 -4.483 1.00 84.44 85 GLY A C 1
ATOM 673 O O . GLY A 1 85 ? 0.975 11.433 -5.676 1.00 84.44 85 GLY A O 1
ATOM 674 N N . HIS A 1 86 ? 1.538 10.241 -3.865 1.00 84.88 86 HIS A N 1
ATOM 675 C CA . HIS A 1 86 ? 1.453 8.927 -4.525 1.00 84.88 86 HIS A CA 1
ATOM 676 C C . HIS A 1 86 ? 0.096 8.278 -4.262 1.00 84.88 86 HIS A C 1
ATOM 678 O O . HIS A 1 86 ? -0.001 7.220 -3.646 1.00 84.88 86 HIS A O 1
ATOM 684 N N . ILE A 1 87 ? -0.956 8.975 -4.671 1.00 89.25 87 ILE A N 1
ATOM 685 C CA . ILE A 1 87 ? -2.340 8.650 -4.334 1.00 89.25 87 ILE A CA 1
ATOM 686 C C . ILE A 1 87 ? -2.671 7.221 -4.746 1.00 89.25 87 ILE A C 1
ATOM 688 O O . ILE A 1 87 ? -2.263 6.773 -5.814 1.00 89.25 87 ILE A O 1
ATOM 692 N N . GLY A 1 88 ? -3.386 6.488 -3.894 1.00 91.12 88 GLY A N 1
ATOM 693 C CA . GLY A 1 88 ? -3.825 5.124 -4.182 1.00 91.12 88 GLY A CA 1
ATOM 694 C C . GLY A 1 88 ? -2.714 4.071 -4.139 1.00 91.12 88 GLY A C 1
ATOM 695 O O . GLY A 1 88 ? -2.998 2.889 -4.337 1.00 91.12 88 GLY A O 1
ATOM 696 N N . GLU A 1 89 ? -1.461 4.449 -3.855 1.00 94.94 89 GLU A N 1
ATOM 697 C CA . GLU A 1 89 ? -0.444 3.465 -3.497 1.00 94.94 89 GLU A CA 1
ATOM 698 C C . GLU A 1 89 ? -0.847 2.765 -2.205 1.00 94.94 89 GLU A C 1
ATOM 700 O O . GLU A 1 89 ? -1.200 3.403 -1.210 1.00 94.94 89 GLU A O 1
ATOM 705 N N . THR A 1 90 ? -0.793 1.437 -2.237 1.00 96.88 90 THR A N 1
ATOM 706 C CA . THR A 1 90 ? -1.218 0.595 -1.125 1.00 96.88 90 THR A CA 1
ATOM 707 C C . THR A 1 90 ? -0.151 -0.401 -0.716 1.00 96.88 90 THR A C 1
ATOM 709 O O . THR A 1 90 ? 0.712 -0.801 -1.511 1.00 96.88 90 THR A O 1
ATOM 712 N N . ALA A 1 91 ? -0.194 -0.802 0.549 1.00 96.88 91 ALA A N 1
ATOM 713 C CA . ALA A 1 91 ? 0.577 -1.928 1.039 1.00 96.88 91 ALA A CA 1
ATOM 714 C C . ALA A 1 91 ? -0.089 -2.589 2.244 1.00 96.88 91 ALA A C 1
ATOM 716 O O . ALA A 1 91 ? -0.771 -1.940 3.035 1.00 96.88 91 ALA A O 1
ATOM 717 N N . VAL A 1 92 ? 0.151 -3.891 2.378 1.00 97.12 92 VAL A N 1
ATOM 718 C CA . VAL A 1 92 ? -0.348 -4.690 3.497 1.00 97.12 92 VAL A CA 1
ATOM 719 C C . VAL A 1 92 ? 0.569 -4.523 4.699 1.00 97.12 92 VAL A C 1
ATOM 721 O O . VAL A 1 92 ? 1.792 -4.602 4.562 1.00 97.12 92 VAL A O 1
ATOM 724 N N . VAL A 1 93 ? -0.028 -4.345 5.871 1.00 97.88 93 VAL A N 1
ATOM 725 C CA . VAL A 1 93 ? 0.640 -4.373 7.168 1.00 97.88 93 VAL A CA 1
ATOM 726 C C . VAL A 1 93 ? 1.041 -5.809 7.487 1.00 97.88 93 VAL A C 1
ATOM 728 O O . VAL A 1 93 ? 0.201 -6.701 7.610 1.00 97.88 93 VAL A O 1
ATOM 731 N N . THR A 1 94 ? 2.345 -6.039 7.581 1.00 96.19 94 THR A N 1
ATOM 732 C CA . THR A 1 94 ? 2.937 -7.305 8.024 1.00 96.19 94 THR A CA 1
ATOM 733 C C . THR A 1 94 ? 3.017 -7.349 9.547 1.00 96.19 94 THR A C 1
ATOM 735 O O . THR A 1 94 ? 2.897 -6.317 10.207 1.00 96.19 94 THR A O 1
ATOM 738 N N . LYS A 1 95 ? 3.295 -8.530 10.111 1.00 96.50 95 LYS A N 1
ATOM 739 C CA . LYS A 1 95 ? 3.529 -8.704 11.553 1.00 96.50 95 LYS A CA 1
ATOM 740 C C . LYS A 1 95 ? 4.564 -7.730 12.131 1.00 96.50 95 LYS A C 1
ATOM 742 O O . LYS A 1 95 ? 4.398 -7.245 13.240 1.00 96.50 95 LYS A O 1
ATOM 747 N N . GLU A 1 96 ? 5.599 -7.404 11.356 1.00 96.31 96 GLU A N 1
ATOM 748 C CA . GLU A 1 96 ? 6.646 -6.431 11.713 1.00 96.31 96 GLU A CA 1
ATOM 749 C C . GLU A 1 96 ? 6.099 -5.022 11.996 1.00 96.31 96 GLU A C 1
ATOM 751 O O . GLU A 1 96 ? 6.738 -4.234 12.685 1.00 96.31 96 GLU A O 1
ATOM 756 N N . HIS A 1 97 ? 4.939 -4.676 11.437 1.00 97.06 97 HIS A N 1
ATOM 757 C CA . HIS A 1 97 ? 4.353 -3.342 11.543 1.00 97.06 97 HIS A CA 1
ATOM 758 C C . HIS A 1 97 ? 3.069 -3.298 12.374 1.00 97.06 97 HIS A C 1
ATOM 760 O O . HIS A 1 97 ? 2.372 -2.281 12.386 1.00 97.06 97 HIS A O 1
ATOM 766 N N . GLU A 1 98 ? 2.740 -4.387 13.063 1.00 97.50 98 GLU A N 1
ATOM 767 C CA . GLU A 1 98 ? 1.631 -4.410 14.007 1.00 97.50 98 GLU A CA 1
ATOM 768 C C . GLU A 1 98 ? 1.924 -3.501 15.213 1.00 97.50 98 GLU A C 1
ATOM 770 O O . GLU A 1 98 ? 3.044 -3.440 15.711 1.00 97.50 98 GLU A O 1
ATOM 775 N N . GLY A 1 99 ? 0.918 -2.752 15.672 1.00 97.62 99 GLY A N 1
ATOM 776 C CA . GLY A 1 99 ? 1.058 -1.800 16.780 1.00 97.62 99 GLY A CA 1
ATOM 777 C C . GLY A 1 99 ? 1.613 -0.426 16.382 1.00 97.62 99 GLY A C 1
ATOM 778 O O . GLY A 1 99 ? 1.524 0.518 17.171 1.00 97.62 99 GLY A O 1
ATOM 779 N N . HIS A 1 100 ? 2.135 -0.280 15.159 1.00 97.88 100 HIS A N 1
ATOM 780 C CA . HIS A 1 100 ? 2.581 1.005 14.614 1.00 97.88 100 HIS A CA 1
ATOM 781 C C . HIS A 1 100 ? 1.394 1.940 14.337 1.00 97.88 100 HIS A C 1
ATOM 783 O O . HIS A 1 100 ? 0.236 1.518 14.323 1.00 97.88 100 HIS A O 1
ATOM 789 N N . ASN A 1 101 ? 1.687 3.209 14.047 1.00 97.62 101 ASN A N 1
ATOM 790 C CA . ASN A 1 101 ? 0.693 4.180 13.583 1.00 97.62 101 ASN A CA 1
ATOM 791 C C . ASN A 1 101 ? 1.118 4.824 12.262 1.00 97.62 101 ASN A C 1
ATOM 793 O O . ASN A 1 101 ? 2.200 4.550 11.739 1.00 97.62 101 ASN A O 1
ATOM 797 N N . CYS A 1 102 ? 0.271 5.691 11.710 1.00 96.75 102 CYS A N 1
ATOM 798 C CA . CYS A 1 102 ? 0.556 6.357 10.448 1.00 96.75 102 CYS A CA 1
ATOM 799 C C . CYS A 1 102 ? 0.066 7.806 10.365 1.00 96.75 102 CYS A C 1
ATOM 801 O O . CYS A 1 102 ? -0.837 8.230 11.093 1.00 96.75 102 CYS A O 1
ATOM 803 N N . HIS A 1 103 ? 0.665 8.552 9.436 1.00 96.12 103 HIS A N 1
ATOM 804 C CA . HIS A 1 103 ? 0.287 9.922 9.103 1.00 96.12 103 HIS A CA 1
ATOM 805 C C . HIS A 1 103 ? -0.495 9.997 7.800 1.00 96.12 103 HIS A C 1
ATOM 807 O O . HIS A 1 103 ? 0.009 9.524 6.782 1.00 96.12 103 HIS A O 1
ATOM 813 N N . ALA A 1 104 ? -1.656 10.660 7.819 1.00 93.88 104 ALA A N 1
ATOM 814 C CA . ALA A 1 104 ? -2.405 11.045 6.614 1.00 93.88 104 ALA A CA 1
ATOM 815 C C . ALA A 1 104 ? -2.534 9.925 5.552 1.00 93.88 104 ALA A C 1
ATOM 817 O O . ALA A 1 104 ? -2.338 10.136 4.352 1.00 93.88 104 ALA A O 1
ATOM 818 N N . MET A 1 105 ? -2.811 8.707 6.021 1.00 96.19 105 MET A N 1
ATOM 819 C CA . MET A 1 105 ? -3.086 7.529 5.200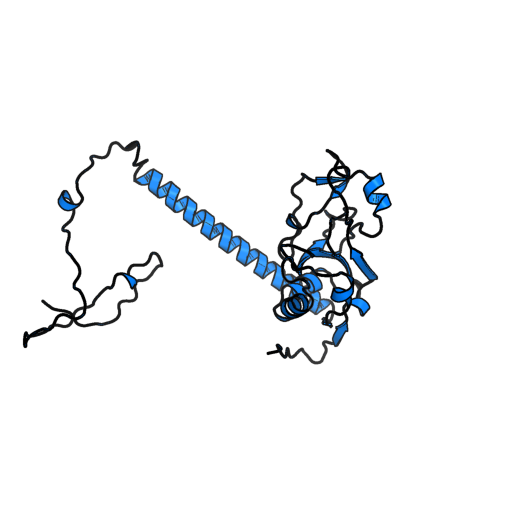 1.00 96.19 105 MET A CA 1
ATOM 820 C C . MET A 1 105 ? -4.402 6.901 5.642 1.00 96.19 105 MET A C 1
ATOM 822 O O . MET A 1 105 ? -4.764 6.983 6.816 1.00 96.19 105 MET A O 1
ATOM 826 N N . ILE A 1 106 ? -5.097 6.239 4.721 1.00 97.19 106 ILE A N 1
ATOM 827 C CA . ILE A 1 106 ? -6.283 5.450 5.059 1.00 97.19 106 ILE A CA 1
ATOM 828 C C . ILE A 1 106 ? -5.809 4.083 5.549 1.00 97.19 106 ILE A C 1
ATOM 830 O O . ILE A 1 106 ? -5.030 3.408 4.877 1.00 97.19 106 ILE A O 1
ATOM 834 N N . VAL A 1 107 ? -6.296 3.684 6.719 1.00 98.19 107 VAL A N 1
ATOM 835 C CA . VAL A 1 107 ? -6.157 2.349 7.295 1.00 98.19 107 VAL A CA 1
ATOM 836 C C . VAL A 1 107 ? -7.439 1.583 7.000 1.00 98.19 107 VAL A C 1
ATOM 838 O O . VAL A 1 107 ? -8.519 1.975 7.449 1.00 98.19 107 VAL A O 1
ATOM 841 N N . ILE A 1 108 ? -7.311 0.492 6.253 1.00 98.31 108 ILE A N 1
ATOM 842 C CA . ILE A 1 108 ? -8.414 -0.392 5.880 1.00 98.31 108 ILE A CA 1
ATOM 843 C C . ILE A 1 108 ? -8.178 -1.738 6.563 1.00 98.31 108 ILE A C 1
ATOM 845 O O . ILE A 1 108 ? -7.173 -2.384 6.285 1.00 98.31 108 ILE A O 1
ATOM 849 N N . THR A 1 109 ? -9.093 -2.180 7.425 1.00 98.38 109 THR A N 1
ATOM 850 C CA . THR A 1 109 ? -9.056 -3.511 8.056 1.00 98.38 109 THR A CA 1
ATOM 851 C C . THR A 1 109 ? -10.092 -4.415 7.388 1.00 98.38 109 THR A C 1
ATOM 853 O O . THR A 1 109 ? -11.292 -4.245 7.626 1.00 98.38 109 THR A O 1
ATOM 856 N N . PRO A 1 110 ? -9.676 -5.373 6.544 1.00 97.88 110 PRO A N 1
ATOM 857 C CA . PRO A 1 110 ? -10.586 -6.326 5.919 1.00 97.88 110 PRO A CA 1
ATOM 858 C C . PRO A 1 110 ? -11.204 -7.305 6.926 1.00 97.88 110 PRO A C 1
ATOM 860 O O . PRO A 1 110 ? -10.584 -7.670 7.925 1.00 97.88 110 PRO A O 1
ATOM 863 N N . LYS A 1 111 ? -12.405 -7.803 6.621 1.00 97.69 111 LYS A N 1
ATOM 864 C CA . LYS A 1 111 ? -12.970 -9.007 7.250 1.00 97.69 111 LYS A CA 1
ATOM 865 C C . LYS A 1 111 ? -12.214 -10.226 6.725 1.00 97.69 111 LYS A C 1
ATOM 867 O O . LYS A 1 111 ? -12.478 -10.654 5.602 1.00 97.69 111 LYS A O 1
ATOM 872 N N . ALA A 1 112 ? -11.248 -10.744 7.482 1.00 93.56 112 ALA A N 1
ATOM 873 C CA . ALA A 1 112 ? -10.281 -11.745 7.012 1.00 93.56 112 ALA A CA 1
ATOM 874 C C . ALA A 1 112 ? -10.920 -13.035 6.456 1.00 93.56 112 ALA A C 1
ATOM 876 O O . ALA A 1 112 ? -10.353 -13.688 5.580 1.00 93.56 112 ALA A O 1
ATOM 877 N N . GLU A 1 113 ? -12.118 -13.384 6.923 1.00 95.75 113 GLU A N 1
ATOM 878 C CA . GLU A 1 113 ? -12.920 -14.511 6.450 1.00 95.75 113 GLU A CA 1
ATOM 879 C C . GLU A 1 113 ? -13.561 -14.278 5.069 1.00 95.75 113 GLU A C 1
ATOM 881 O O . GLU A 1 113 ? -13.966 -15.231 4.402 1.00 95.75 113 GLU A O 1
ATOM 886 N N . ARG A 1 114 ? -13.622 -13.023 4.606 1.00 96.56 114 ARG A N 1
ATOM 887 C CA . ARG A 1 114 ? -14.206 -12.626 3.313 1.00 96.56 114 ARG A CA 1
ATOM 888 C C . ARG A 1 114 ? -13.194 -12.015 2.352 1.00 96.56 114 ARG A C 1
ATOM 890 O O . ARG A 1 114 ? -13.268 -12.284 1.155 1.00 96.56 114 ARG A O 1
ATOM 897 N N . LEU A 1 115 ? -12.277 -11.192 2.850 1.00 98.06 115 LEU A N 1
ATOM 898 C CA . LEU A 1 115 ? -11.357 -10.387 2.055 1.00 98.06 115 LEU A CA 1
ATOM 899 C C . LEU A 1 115 ? -9.963 -10.392 2.685 1.00 98.06 115 LEU A C 1
ATOM 901 O O . LEU A 1 115 ? -9.788 -10.018 3.841 1.00 98.06 115 LEU A O 1
ATOM 905 N N . LEU A 1 116 ? -8.955 -10.771 1.905 1.00 98.12 116 LEU A N 1
ATOM 906 C CA . LEU A 1 116 ? -7.557 -10.698 2.319 1.00 98.12 116 LEU A CA 1
ATOM 907 C C . LEU A 1 116 ? -6.957 -9.342 1.949 1.00 98.12 116 LEU A C 1
ATOM 909 O O . LEU A 1 116 ? -7.050 -8.916 0.796 1.00 98.12 116 LEU A O 1
ATOM 913 N N . GLY A 1 117 ? -6.243 -8.709 2.885 1.00 97.44 117 GLY A N 1
ATOM 914 C CA . GLY A 1 117 ? -5.546 -7.443 2.629 1.00 97.44 117 GLY A CA 1
ATOM 915 C C . GLY A 1 117 ? -4.557 -7.523 1.462 1.00 97.44 117 GLY A C 1
ATOM 916 O O . GLY A 1 117 ? -4.463 -6.604 0.653 1.00 97.44 117 GLY A O 1
ATOM 917 N N . SER A 1 118 ? -3.886 -8.666 1.289 1.00 96.12 118 SER A N 1
ATOM 918 C CA . SER A 1 118 ? -2.975 -8.918 0.160 1.00 96.12 118 SER A CA 1
ATOM 919 C C . SER A 1 118 ? -3.663 -8.947 -1.199 1.00 96.12 118 SER A C 1
ATOM 921 O O . SER A 1 118 ? -3.094 -8.464 -2.180 1.00 96.12 118 SER A O 1
ATOM 923 N N . TYR A 1 119 ? -4.891 -9.458 -1.260 1.00 97.62 119 TYR A N 1
ATOM 924 C CA . TYR A 1 119 ? -5.705 -9.382 -2.464 1.00 97.62 119 TYR A CA 1
ATOM 925 C C . TYR A 1 119 ? -6.223 -7.960 -2.690 1.00 97.62 119 TYR A C 1
ATOM 927 O O . TYR A 1 119 ? -6.105 -7.454 -3.801 1.00 97.62 119 TYR A O 1
ATOM 935 N N . LEU A 1 120 ? -6.723 -7.294 -1.645 1.00 97.62 120 LEU A N 1
ATOM 936 C CA . LEU A 1 120 ? -7.234 -5.925 -1.733 1.00 97.62 120 LEU A CA 1
ATOM 937 C C . LEU A 1 120 ? -6.163 -4.941 -2.236 1.00 97.62 120 LEU A C 1
ATOM 939 O O . LEU A 1 120 ? -6.401 -4.184 -3.173 1.00 97.62 120 LEU A O 1
ATOM 943 N N . SER A 1 121 ? -4.961 -5.002 -1.664 1.00 96.75 121 SER A N 1
ATOM 944 C CA . SER A 1 121 ? -3.817 -4.191 -2.089 1.00 96.75 121 SER A CA 1
ATOM 945 C C . SER A 1 121 ? -3.466 -4.470 -3.563 1.00 96.75 121 SER A C 1
ATOM 947 O O . SER A 1 121 ? -3.350 -3.551 -4.370 1.00 96.75 121 SER A O 1
ATOM 949 N N . CYS A 1 122 ? -3.438 -5.746 -3.975 1.00 95.19 122 CYS A N 1
ATOM 950 C CA . CYS A 1 122 ? -3.257 -6.121 -5.381 1.00 95.19 122 CYS A CA 1
ATOM 951 C C . CYS A 1 122 ? -4.370 -5.580 -6.297 1.00 95.19 122 CYS A C 1
ATOM 953 O O . CYS A 1 122 ? -4.095 -5.168 -7.427 1.00 95.19 122 CYS A O 1
ATOM 955 N N . PHE A 1 123 ? -5.622 -5.604 -5.841 1.00 95.81 123 PHE A N 1
ATOM 956 C CA . PHE A 1 123 ? -6.765 -5.113 -6.596 1.00 95.81 123 PHE A CA 1
ATOM 957 C C . PHE A 1 123 ? -6.651 -3.609 -6.863 1.00 95.81 123 PHE A C 1
ATOM 959 O O . PHE A 1 123 ? -6.836 -3.196 -8.009 1.00 95.81 123 PHE A O 1
ATOM 966 N N . PHE A 1 124 ? -6.262 -2.805 -5.873 1.00 95.69 124 PHE A N 1
ATOM 967 C CA . PHE A 1 124 ? -6.062 -1.364 -6.061 1.00 95.69 124 PHE A CA 1
ATOM 968 C C . PHE A 1 124 ? -4.957 -1.030 -7.075 1.00 95.69 124 PHE A C 1
ATOM 970 O O . PHE A 1 124 ? -5.049 -0.022 -7.771 1.00 95.69 124 PHE A O 1
ATOM 977 N N . HIS A 1 125 ? -3.956 -1.901 -7.247 1.00 93.38 125 HIS A N 1
ATOM 978 C CA . HIS A 1 125 ? -2.945 -1.764 -8.309 1.00 93.38 125 HIS A CA 1
ATOM 979 C C . HIS A 1 125 ? -3.347 -2.372 -9.660 1.00 93.38 125 HIS A C 1
ATOM 981 O O . HIS A 1 125 ? -2.582 -2.280 -10.628 1.00 93.38 125 HIS A O 1
ATOM 987 N N . SER A 1 126 ? -4.508 -3.021 -9.750 1.00 92.75 126 SER A N 1
ATOM 988 C CA . SER A 1 126 ? -5.065 -3.487 -11.021 1.00 92.75 126 SER A CA 1
ATOM 989 C C . SER A 1 126 ? -5.604 -2.310 -11.838 1.00 92.75 126 SER A C 1
ATOM 991 O O . SER A 1 126 ? -5.881 -1.243 -11.300 1.00 92.75 126 SER A O 1
ATOM 993 N N . LYS A 1 127 ? -5.810 -2.506 -13.147 1.00 92.12 127 LYS A N 1
ATOM 994 C CA . LYS A 1 127 ? -6.405 -1.463 -14.003 1.00 92.12 127 LYS A CA 1
ATOM 995 C C . LYS A 1 127 ? -7.782 -1.016 -13.505 1.00 92.12 127 LYS A C 1
ATOM 997 O O . LYS A 1 127 ? -8.080 0.168 -13.554 1.00 92.12 127 LYS A O 1
ATOM 1002 N N . LEU A 1 128 ? -8.603 -1.959 -13.036 1.00 92.19 128 LEU A N 1
ATOM 1003 C CA . LEU A 1 128 ? -9.955 -1.660 -12.573 1.00 92.19 128 LEU A CA 1
ATOM 1004 C C . LEU A 1 128 ? -9.935 -0.911 -11.239 1.00 92.19 128 LEU A C 1
ATOM 1006 O O . LEU A 1 128 ? -10.566 0.132 -11.130 1.00 92.19 128 LEU A O 1
ATOM 1010 N N . GLY A 1 129 ? -9.188 -1.417 -10.254 1.00 93.56 129 GLY A N 1
ATOM 1011 C CA . GLY A 1 129 ? -9.063 -0.756 -8.955 1.00 93.56 129 GLY A CA 1
ATOM 1012 C C . GLY A 1 129 ? -8.441 0.632 -9.088 1.00 93.56 129 GLY A C 1
ATOM 1013 O O . GLY A 1 129 ? -8.979 1.589 -8.544 1.00 93.56 129 GLY A O 1
ATOM 1014 N N . ARG A 1 130 ? -7.382 0.770 -9.899 1.00 93.12 130 ARG A N 1
ATOM 1015 C CA . ARG A 1 130 ? -6.768 2.073 -10.169 1.00 93.12 130 ARG A CA 1
ATOM 1016 C C . ARG A 1 130 ? -7.746 3.038 -10.831 1.00 93.12 130 ARG A C 1
ATOM 1018 O O . ARG A 1 130 ? -7.877 4.154 -10.356 1.00 93.12 130 ARG A O 1
ATOM 1025 N N . SER A 1 131 ? -8.478 2.586 -11.849 1.00 92.25 131 SER A N 1
ATOM 1026 C CA . SER A 1 131 ? -9.467 3.424 -12.531 1.00 92.25 131 SER A CA 1
ATOM 1027 C C . SER A 1 131 ? -10.607 3.874 -11.618 1.00 92.25 131 SER A C 1
ATOM 1029 O O . SER A 1 131 ? -11.151 4.946 -11.861 1.00 92.25 131 SER A O 1
ATOM 1031 N N . GLN A 1 132 ? -11.004 3.070 -10.627 1.00 93.50 132 GLN A N 1
ATOM 1032 C CA . GLN A 1 132 ? -11.993 3.496 -9.634 1.00 93.50 132 GLN A CA 1
ATOM 1033 C C . GLN A 1 132 ? -11.401 4.548 -8.697 1.00 93.50 132 GLN A C 1
ATOM 1035 O O . GLN A 1 132 ? -12.034 5.570 -8.475 1.00 93.50 132 GLN A O 1
ATOM 1040 N N . LEU A 1 133 ? -10.168 4.353 -8.215 1.00 92.62 133 LEU A N 1
ATOM 1041 C CA . LEU A 1 133 ? -9.489 5.358 -7.392 1.00 92.62 133 LEU A CA 1
ATOM 1042 C C . LEU A 1 133 ? -9.313 6.684 -8.141 1.00 92.62 133 LEU A C 1
ATOM 1044 O O . LEU A 1 133 ? -9.631 7.719 -7.573 1.00 92.62 133 LEU A O 1
ATOM 1048 N N . ASP A 1 134 ? -8.908 6.651 -9.415 1.00 90.44 134 ASP A N 1
ATOM 1049 C CA . ASP A 1 134 ? -8.750 7.844 -10.263 1.00 90.44 134 ASP A CA 1
ATOM 1050 C C . ASP A 1 134 ? -10.052 8.667 -10.371 1.00 90.44 134 ASP A C 1
ATOM 1052 O O . ASP A 1 134 ? -10.007 9.884 -10.506 1.00 90.44 134 ASP A O 1
ATOM 1056 N N . GLN A 1 135 ? -11.224 8.021 -10.308 1.00 88.69 135 GLN A N 1
ATOM 1057 C CA . GLN A 1 135 ? -12.528 8.703 -10.349 1.00 88.69 135 GLN A CA 1
ATOM 1058 C C . GLN A 1 135 ? -12.918 9.339 -9.010 1.00 88.69 135 GLN A C 1
ATOM 1060 O O . GLN A 1 135 ? -13.748 10.244 -8.986 1.00 88.69 135 GLN A O 1
ATOM 1065 N N . LEU A 1 136 ? -12.336 8.860 -7.910 1.00 86.69 136 LEU A N 1
ATOM 1066 C CA . LEU A 1 136 ? -12.553 9.383 -6.561 1.00 86.69 136 LEU A CA 1
ATOM 1067 C C . LEU A 1 136 ? -11.531 10.467 -6.188 1.00 86.69 136 LEU A C 1
ATOM 1069 O O . LEU A 1 136 ? -11.658 11.093 -5.137 1.00 86.69 136 LEU A O 1
ATOM 1073 N N . GLU A 1 137 ? -10.499 10.681 -7.009 1.00 82.38 137 GLU A N 1
ATOM 1074 C CA . GLU A 1 137 ? -9.517 11.738 -6.786 1.00 82.38 137 GLU A CA 1
ATOM 1075 C C . GLU A 1 137 ? -10.182 13.114 -6.915 1.00 82.38 137 GLU A C 1
ATOM 1077 O O . GLU A 1 137 ? -10.747 13.476 -7.946 1.00 82.38 137 GLU A O 1
ATOM 1082 N N . THR A 1 138 ? -10.102 13.901 -5.843 1.00 73.50 138 THR A N 1
ATOM 1083 C CA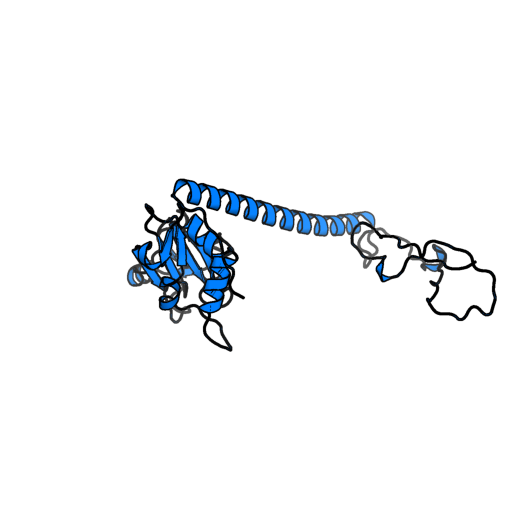 . THR A 1 138 ? -10.676 15.251 -5.776 1.00 73.50 138 THR A CA 1
ATOM 1084 C C . THR A 1 138 ? -9.578 16.311 -5.756 1.00 73.50 138 THR A C 1
ATOM 1086 O O . THR A 1 138 ? -8.505 16.075 -5.208 1.00 73.50 138 THR A O 1
ATOM 1089 N N . GLY A 1 139 ? -9.854 17.494 -6.317 1.00 59.00 139 GLY A N 1
ATOM 1090 C CA . GLY A 1 139 ? -8.945 18.648 -6.299 1.00 59.00 139 GLY A CA 1
ATOM 1091 C C . GLY A 1 139 ? -8.153 18.849 -7.598 1.00 59.00 139 GLY A C 1
ATOM 1092 O O . GLY A 1 139 ? -7.594 17.913 -8.158 1.00 59.00 139 GLY A O 1
ATOM 1093 N N . ILE A 1 140 ? -8.106 20.100 -8.077 1.00 57.50 140 ILE A N 1
ATOM 1094 C CA . ILE A 1 140 ? -7.444 20.482 -9.341 1.00 57.50 140 ILE A CA 1
ATOM 1095 C C . ILE A 1 140 ? -5.925 20.651 -9.148 1.00 57.50 140 ILE A C 1
ATOM 1097 O O . ILE A 1 140 ? -5.144 20.232 -9.996 1.00 57.50 140 ILE A O 1
ATOM 1101 N N . THR A 1 141 ? -5.500 21.247 -8.028 1.00 58.81 141 THR A N 1
ATOM 1102 C CA . THR A 1 141 ? -4.084 21.581 -7.760 1.00 58.81 141 THR A CA 1
ATOM 1103 C C . THR A 1 141 ? -3.370 20.523 -6.914 1.00 58.81 141 THR A C 1
ATOM 1105 O O . THR A 1 141 ? -2.183 20.272 -7.097 1.00 58.81 141 THR A O 1
ATOM 1108 N N . LEU A 1 142 ? -4.092 19.897 -5.981 1.00 60.19 142 LEU A N 1
ATOM 1109 C CA . LEU A 1 142 ? -3.613 18.818 -5.120 1.00 60.19 142 LEU A CA 1
ATOM 1110 C C . LEU A 1 142 ? -4.688 17.742 -5.105 1.00 60.19 142 LEU A C 1
ATOM 1112 O O . LEU A 1 142 ? -5.712 17.900 -4.444 1.00 60.19 142 LEU A O 1
ATOM 1116 N N . GLN A 1 143 ? -4.450 16.679 -5.863 1.00 76.69 143 GLN A N 1
ATOM 1117 C CA . GLN A 1 143 ? -5.329 15.523 -5.857 1.00 76.69 143 GLN A CA 1
ATOM 1118 C C . GLN A 1 143 ? -5.291 14.855 -4.471 1.00 76.69 143 GLN A C 1
ATOM 1120 O O . GLN A 1 143 ? -4.225 14.740 -3.849 1.00 76.69 143 GLN A O 1
ATOM 1125 N N . HIS A 1 144 ? -6.454 14.434 -3.977 1.00 84.88 144 HIS A N 1
ATOM 1126 C CA . HIS A 1 144 ? -6.602 13.778 -2.681 1.00 84.88 144 HIS A CA 1
ATOM 1127 C C . HIS A 1 144 ? -7.696 12.706 -2.704 1.00 84.88 144 HIS A C 1
ATOM 1129 O O . HIS A 1 144 ? -8.753 12.905 -3.309 1.00 84.88 144 HIS A O 1
ATOM 1135 N N . LEU A 1 145 ? -7.460 11.598 -1.992 1.00 87.75 145 LEU A N 1
ATOM 1136 C CA . LEU A 1 145 ? -8.467 10.566 -1.725 1.00 87.75 145 LEU A CA 1
ATOM 1137 C C . LEU A 1 145 ? -9.063 10.716 -0.326 1.00 87.75 145 LEU A C 1
ATOM 1139 O O . LEU A 1 145 ? -8.385 10.505 0.689 1.00 87.75 145 LEU A O 1
ATOM 1143 N N . ASN A 1 146 ? -10.370 10.975 -0.269 1.00 87.50 146 ASN A N 1
ATOM 1144 C CA . ASN A 1 146 ? -11.083 10.973 0.998 1.00 87.50 146 ASN A CA 1
ATOM 1145 C C . ASN A 1 146 ? -11.412 9.546 1.429 1.00 87.50 146 ASN A C 1
ATOM 1147 O O . ASN A 1 146 ? -11.967 8.740 0.686 1.00 87.50 146 ASN A O 1
ATOM 1151 N N . CYS A 1 147 ? -11.185 9.283 2.710 1.00 88.69 147 CYS A N 1
ATOM 1152 C CA . CYS A 1 147 ? -11.601 8.063 3.395 1.00 88.69 147 CYS A CA 1
ATOM 1153 C C . CYS A 1 147 ? -13.081 7.713 3.146 1.00 88.69 147 CYS A C 1
ATOM 1155 O O . CYS A 1 147 ? -13.431 6.550 2.987 1.00 88.69 147 CYS A O 1
ATOM 1157 N N . ARG A 1 148 ? -13.952 8.732 3.099 1.00 88.25 148 ARG A N 1
ATOM 1158 C CA . ARG A 1 148 ? -15.398 8.560 2.907 1.00 88.25 148 ARG A CA 1
ATOM 1159 C C . ARG A 1 148 ? -15.766 8.017 1.534 1.00 88.25 148 ARG A C 1
ATOM 1161 O O . ARG A 1 148 ? -16.759 7.312 1.463 1.00 88.25 148 ARG A O 1
ATOM 1168 N N . ASP A 1 149 ? -14.972 8.315 0.514 1.00 89.81 149 ASP A N 1
ATOM 1169 C CA . ASP A 1 149 ? -15.275 7.960 -0.873 1.00 89.81 149 ASP A CA 1
ATOM 1170 C C . ASP A 1 149 ? -14.726 6.557 -1.190 1.00 89.81 149 ASP A C 1
ATOM 1172 O O . ASP A 1 149 ? -15.343 5.768 -1.899 1.00 89.81 149 ASP A O 1
ATOM 1176 N N . VAL A 1 150 ? -13.595 6.185 -0.575 1.00 93.19 150 VAL A N 1
ATOM 1177 C CA . VAL A 1 150 ? -12.953 4.869 -0.767 1.00 93.19 150 VAL A CA 1
ATOM 1178 C C . VAL A 1 150 ? -13.837 3.701 -0.312 1.00 93.19 150 VAL A C 1
ATOM 1180 O O . VAL A 1 150 ? -13.714 2.599 -0.845 1.00 93.19 150 VAL A O 1
ATOM 1183 N N . LYS A 1 151 ? -14.747 3.912 0.646 1.00 91.88 151 LYS A N 1
ATOM 1184 C CA . LYS A 1 151 ? -15.660 2.857 1.123 1.00 91.88 151 LYS A CA 1
ATOM 1185 C C . LYS A 1 151 ? -16.615 2.353 0.024 1.00 91.88 151 LYS A C 1
ATOM 1187 O O . LYS A 1 151 ? -17.061 1.210 0.090 1.00 91.88 151 LYS A O 1
ATOM 1192 N N . ASP A 1 152 ? -16.896 3.184 -0.981 1.00 90.38 152 ASP A N 1
ATOM 1193 C CA . ASP A 1 152 ? -17.869 2.906 -2.041 1.00 90.38 152 ASP A CA 1
ATOM 1194 C C . ASP A 1 152 ? -17.228 2.231 -3.268 1.00 90.38 152 ASP A C 1
ATOM 1196 O O . ASP A 1 152 ? -17.909 1.954 -4.249 1.00 90.38 152 ASP A O 1
ATOM 1200 N N . VAL A 1 153 ? -15.929 1.911 -3.209 1.00 94.81 153 VAL A N 1
ATOM 1201 C CA . VAL A 1 153 ? -15.239 1.164 -4.270 1.00 94.81 153 VAL A CA 1
ATOM 1202 C C . VAL A 1 153 ? -15.837 -0.236 -4.417 1.00 94.81 153 VAL A C 1
ATOM 1204 O O . VAL A 1 153 ? -15.947 -0.988 -3.445 1.00 94.81 153 VAL A O 1
ATOM 1207 N N . ASP A 1 154 ? -16.128 -0.618 -5.657 1.00 95.81 154 ASP A N 1
ATOM 1208 C CA . ASP A 1 154 ? -16.601 -1.946 -6.020 1.00 95.81 154 ASP A CA 1
ATOM 1209 C C . ASP A 1 154 ? -15.443 -2.943 -6.108 1.00 95.81 154 ASP A C 1
ATOM 1211 O O . ASP A 1 154 ? -14.519 -2.814 -6.921 1.00 95.81 154 ASP A O 1
ATOM 1215 N N . ILE A 1 155 ? -15.522 -3.988 -5.288 1.00 95.75 155 ILE A N 1
ATOM 1216 C CA . ILE A 1 155 ? -14.520 -5.041 -5.164 1.00 95.75 155 ILE A CA 1
ATOM 1217 C C . ILE A 1 155 ? -15.058 -6.341 -5.775 1.00 95.75 155 ILE A C 1
ATOM 1219 O O . ILE A 1 155 ? -16.032 -6.907 -5.267 1.00 95.75 155 ILE A O 1
ATOM 1223 N N . PRO A 1 156 ? -14.413 -6.894 -6.818 1.00 96.00 156 PRO A N 1
ATOM 1224 C CA . PRO A 1 156 ? -14.645 -8.275 -7.207 1.00 96.00 156 PRO A CA 1
ATOM 1225 C C . PRO A 1 156 ? -14.131 -9.193 -6.097 1.00 96.00 156 PRO A C 1
ATOM 1227 O O . PRO A 1 156 ? -12.964 -9.112 -5.707 1.00 96.00 156 PRO A O 1
ATOM 1230 N N . LEU A 1 157 ? -14.992 -10.072 -5.596 1.00 96.50 157 LEU A N 1
ATOM 1231 C CA . LEU A 1 157 ? -14.749 -10.904 -4.423 1.00 96.50 157 LEU A CA 1
ATOM 1232 C C . LEU A 1 157 ? -14.693 -12.399 -4.803 1.00 96.50 157 LEU A C 1
ATOM 1234 O O . LEU A 1 157 ? -15.711 -13.095 -4.724 1.00 96.50 157 LEU A O 1
ATOM 1238 N N . PRO A 1 158 ? -13.517 -12.910 -5.221 1.00 96.31 158 PRO A N 1
ATOM 1239 C CA . PRO A 1 158 ? -13.282 -14.341 -5.367 1.00 96.31 158 PRO A CA 1
ATOM 1240 C C . PRO A 1 158 ? -13.364 -15.077 -4.021 1.00 96.31 158 PRO A C 1
ATOM 1242 O O . PRO A 1 158 ? -13.171 -14.461 -2.968 1.00 96.31 158 PRO A O 1
ATOM 1245 N N . PRO A 1 159 ? -13.498 -16.414 -4.025 1.00 96.75 159 PRO A N 1
ATOM 1246 C CA . PRO A 1 159 ? -13.227 -17.238 -2.84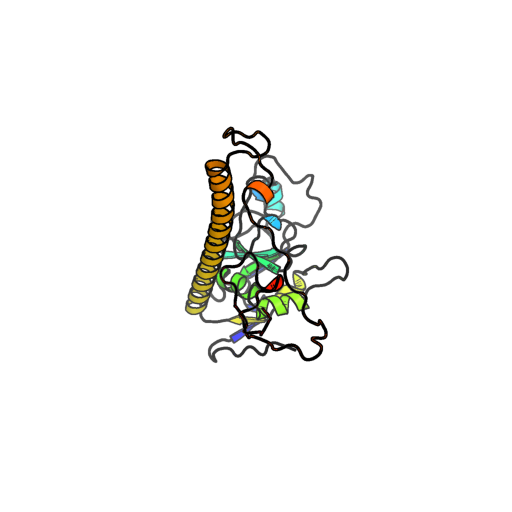8 1.00 96.75 159 PRO A CA 1
ATOM 1247 C C . PRO A 1 159 ? -11.820 -16.996 -2.270 1.00 96.75 159 PRO A C 1
ATOM 1249 O O . PRO A 1 159 ? -10.868 -16.738 -3.008 1.00 96.75 159 PRO A O 1
ATOM 1252 N N . ILE A 1 160 ? -11.652 -17.159 -0.952 1.00 97.12 160 ILE A N 1
ATOM 1253 C CA . ILE A 1 160 ? -10.376 -16.919 -0.243 1.00 97.12 160 ILE A CA 1
ATOM 1254 C C . ILE A 1 160 ? -9.191 -17.668 -0.876 1.00 97.12 160 ILE A C 1
ATOM 1256 O O . ILE A 1 160 ? -8.092 -17.122 -0.978 1.00 97.12 160 ILE A O 1
ATOM 1260 N N . ALA A 1 161 ? -9.394 -18.903 -1.340 1.00 96.81 161 ALA A N 1
ATOM 1261 C CA . ALA A 1 161 ? -8.346 -19.678 -2.007 1.00 96.81 161 ALA A CA 1
ATOM 1262 C C . ALA A 1 161 ? -7.846 -19.001 -3.300 1.00 96.81 161 ALA A C 1
ATOM 1264 O O . ALA A 1 161 ? -6.641 -18.941 -3.554 1.00 96.81 161 ALA A O 1
ATOM 1265 N N . GLU A 1 162 ? -8.757 -18.431 -4.090 1.00 97.00 162 GLU A N 1
ATOM 1266 C CA . GLU A 1 162 ? -8.412 -17.678 -5.297 1.00 97.00 162 GLU A CA 1
ATOM 1267 C C . GLU A 1 162 ? -7.755 -16.342 -4.962 1.00 97.00 162 GLU A C 1
ATOM 1269 O O . GLU A 1 162 ? -6.757 -15.998 -5.592 1.00 97.00 162 GLU A O 1
ATOM 1274 N N . GLN A 1 163 ? -8.236 -15.636 -3.933 1.00 97.50 163 GLN A N 1
ATOM 1275 C CA . GLN A 1 163 ? -7.597 -14.412 -3.440 1.00 97.50 163 GLN A CA 1
ATOM 1276 C C . GLN A 1 163 ? -6.126 -14.658 -3.071 1.00 97.50 163 GLN A C 1
ATOM 1278 O O . GLN A 1 163 ? -5.247 -13.920 -3.522 1.00 97.50 163 GLN A O 1
ATOM 1283 N N . LYS A 1 164 ? -5.835 -15.741 -2.328 1.00 96.69 164 LYS A N 1
ATOM 1284 C CA . LYS A 1 164 ? -4.459 -16.159 -1.996 1.00 96.69 164 LYS A CA 1
ATOM 1285 C C . LYS A 1 164 ? -3.627 -16.410 -3.252 1.00 96.69 164 LYS A C 1
ATOM 1287 O O . LYS A 1 164 ? -2.504 -15.919 -3.352 1.00 96.69 164 LYS A O 1
ATOM 1292 N N . ARG A 1 165 ? -4.176 -17.150 -4.222 1.00 97.06 165 ARG A N 1
ATOM 1293 C CA . ARG A 1 165 ? -3.485 -17.474 -5.480 1.00 97.06 165 ARG A CA 1
ATOM 1294 C C . ARG A 1 165 ? -3.157 -16.217 -6.287 1.00 97.06 165 ARG A C 1
ATOM 1296 O O . ARG A 1 165 ? -2.031 -16.072 -6.756 1.00 97.06 165 ARG A O 1
ATOM 1303 N N . ILE A 1 166 ? -4.120 -15.307 -6.427 1.00 95.12 166 ILE A N 1
ATOM 1304 C CA . ILE A 1 166 ? -3.955 -14.038 -7.146 1.00 95.12 166 ILE A CA 1
ATOM 1305 C C . ILE A 1 166 ? -2.877 -13.188 -6.471 1.00 95.12 166 ILE A C 1
ATOM 1307 O O . ILE A 1 166 ? -1.938 -12.753 -7.140 1.00 95.12 166 ILE A O 1
ATOM 1311 N N . ALA A 1 167 ? -2.965 -13.011 -5.150 1.00 93.44 167 ALA A N 1
ATOM 1312 C CA . ALA A 1 167 ? -1.991 -12.240 -4.387 1.00 93.44 167 ALA A CA 1
ATOM 1313 C C . ALA A 1 167 ? -0.571 -12.823 -4.511 1.00 93.44 167 ALA A C 1
ATOM 1315 O O . ALA A 1 167 ? 0.382 -12.079 -4.744 1.00 93.44 167 ALA A O 1
ATOM 1316 N N . ALA A 1 168 ? -0.422 -14.150 -4.439 1.00 93.75 168 ALA A N 1
ATOM 1317 C CA . ALA A 1 168 ? 0.869 -14.819 -4.591 1.00 93.75 168 ALA A CA 1
ATOM 1318 C C . ALA A 1 168 ? 1.483 -14.606 -5.987 1.00 93.75 168 ALA A C 1
ATOM 1320 O O . ALA A 1 168 ? 2.677 -14.315 -6.110 1.00 93.75 168 ALA A O 1
ATOM 1321 N N . ILE A 1 169 ? 0.672 -14.703 -7.047 1.00 93.19 169 ILE A N 1
ATOM 1322 C CA . ILE A 1 169 ? 1.119 -14.438 -8.422 1.00 93.19 169 ILE A CA 1
ATOM 1323 C C . ILE A 1 169 ? 1.552 -12.976 -8.564 1.00 93.19 169 ILE A C 1
ATOM 1325 O O . ILE A 1 169 ? 2.640 -12.710 -9.074 1.00 93.19 169 ILE A O 1
ATOM 1329 N N . ALA A 1 170 ? 0.745 -12.033 -8.074 1.00 89.06 170 ALA A N 1
ATOM 1330 C CA . ALA A 1 170 ? 1.052 -10.609 -8.148 1.00 89.06 170 ALA A CA 1
ATOM 1331 C C . ALA A 1 170 ? 2.360 -10.263 -7.422 1.00 89.06 170 ALA A C 1
ATOM 1333 O O . ALA A 1 170 ? 3.235 -9.615 -7.998 1.00 89.06 170 ALA A O 1
ATOM 1334 N N . GLN A 1 171 ? 2.550 -10.782 -6.206 1.00 87.44 171 GLN A N 1
ATOM 1335 C CA . GLN A 1 171 ? 3.792 -10.621 -5.450 1.00 87.44 171 GLN A CA 1
ATOM 1336 C C . GLN A 1 171 ? 5.001 -11.215 -6.184 1.00 87.44 171 GLN A C 1
ATOM 1338 O O . GLN A 1 171 ? 6.067 -10.594 -6.220 1.00 87.44 171 GLN A O 1
ATOM 1343 N N . LYS A 1 172 ? 4.853 -12.395 -6.804 1.00 89.12 172 LYS A N 1
ATOM 1344 C CA . LYS A 1 172 ? 5.913 -13.011 -7.616 1.00 89.12 172 LYS A CA 1
ATOM 1345 C C . LYS A 1 172 ? 6.272 -12.130 -8.813 1.00 89.12 172 LYS A C 1
ATOM 1347 O O . LYS A 1 172 ? 7.453 -11.885 -9.056 1.00 89.12 172 LYS A O 1
ATOM 1352 N N . CYS A 1 173 ? 5.276 -11.611 -9.531 1.00 88.50 173 CYS A N 1
ATOM 1353 C CA . CYS A 1 173 ? 5.483 -10.698 -10.654 1.00 88.50 173 CYS A CA 1
ATOM 1354 C C . CYS A 1 173 ? 6.178 -9.400 -10.224 1.00 88.50 173 CYS A C 1
ATOM 1356 O O . CYS A 1 173 ? 7.113 -8.956 -10.892 1.00 88.50 173 CYS A O 1
ATOM 1358 N N . ASP A 1 174 ? 5.763 -8.804 -9.107 1.00 85.38 174 ASP A N 1
ATOM 1359 C CA . ASP A 1 174 ? 6.376 -7.580 -8.590 1.00 85.38 174 ASP A CA 1
ATOM 1360 C C . ASP A 1 174 ? 7.821 -7.817 -8.130 1.00 85.38 174 ASP A C 1
ATOM 1362 O O . ASP A 1 174 ? 8.694 -6.990 -8.407 1.00 85.38 174 ASP A O 1
ATOM 1366 N N . ARG A 1 175 ? 8.114 -8.971 -7.514 1.00 86.44 175 ARG A N 1
ATOM 1367 C CA . ARG A 1 175 ? 9.486 -9.379 -7.177 1.00 86.44 175 ARG A CA 1
ATOM 1368 C C . ARG A 1 175 ? 10.350 -9.504 -8.432 1.00 86.44 175 ARG A C 1
ATOM 1370 O O . ARG A 1 175 ? 11.399 -8.875 -8.499 1.00 86.44 175 ARG A O 1
ATOM 1377 N N . LEU A 1 176 ? 9.879 -10.232 -9.446 1.00 88.81 176 LEU A N 1
ATOM 1378 C CA . LEU A 1 176 ? 10.603 -10.421 -10.709 1.00 88.81 176 LEU A CA 1
ATOM 1379 C C . LEU A 1 176 ? 10.888 -9.095 -11.424 1.00 88.81 176 LEU A C 1
ATOM 1381 O O . LEU A 1 176 ? 12.007 -8.865 -11.879 1.00 88.81 176 LEU A O 1
ATOM 1385 N N . ARG A 1 177 ? 9.902 -8.190 -11.489 1.00 86.94 177 ARG A N 1
ATOM 1386 C CA . ARG A 1 177 ? 10.081 -6.851 -12.077 1.00 86.94 177 ARG A CA 1
ATOM 1387 C C . ARG A 1 177 ? 11.167 -6.052 -11.360 1.00 86.94 177 ARG A C 1
ATOM 1389 O O . ARG A 1 177 ? 11.949 -5.373 -12.019 1.00 86.94 177 ARG A O 1
ATOM 1396 N N . ARG A 1 178 ? 11.215 -6.124 -10.027 1.00 84.94 178 ARG A N 1
ATOM 1397 C CA . ARG A 1 178 ? 12.233 -5.438 -9.217 1.00 84.94 178 ARG A CA 1
ATOM 1398 C C . ARG A 1 178 ? 13.616 -6.026 -9.447 1.00 84.94 178 ARG A C 1
ATOM 1400 O O . ARG A 1 178 ? 14.527 -5.265 -9.746 1.00 84.94 178 ARG A O 1
ATOM 1407 N N . THR A 1 179 ? 13.748 -7.350 -9.373 1.00 86.56 179 THR A N 1
ATOM 1408 C CA . THR A 1 179 ? 15.018 -8.037 -9.641 1.00 86.56 179 THR A CA 1
ATOM 1409 C C . THR A 1 179 ? 15.539 -7.670 -11.024 1.00 86.56 179 THR A C 1
ATOM 1411 O O . THR A 1 179 ? 16.681 -7.256 -11.139 1.00 86.56 179 THR A O 1
ATOM 1414 N N . ARG A 1 180 ? 14.682 -7.683 -12.054 1.00 89.81 180 ARG A N 1
ATOM 1415 C CA . ARG A 1 180 ? 15.072 -7.277 -13.411 1.00 89.81 180 ARG A CA 1
ATOM 1416 C C . ARG A 1 180 ? 15.597 -5.840 -13.476 1.00 89.81 180 ARG A C 1
ATOM 1418 O O . ARG A 1 180 ? 16.637 -5.618 -14.083 1.00 89.81 180 ARG A O 1
ATOM 1425 N N . ARG A 1 181 ? 14.903 -4.876 -12.858 1.00 86.12 181 ARG A N 1
ATOM 1426 C CA . ARG A 1 181 ? 15.355 -3.470 -12.826 1.00 86.12 181 ARG A CA 1
ATOM 1427 C C . ARG A 1 181 ? 16.688 -3.316 -12.099 1.00 86.12 181 ARG A C 1
ATOM 1429 O O . ARG A 1 181 ? 17.548 -2.589 -12.573 1.00 86.12 181 ARG A O 1
ATOM 1436 N N . TYR A 1 182 ? 16.854 -4.011 -10.977 1.00 86.75 182 TYR A N 1
ATOM 1437 C CA . TYR A 1 182 ? 18.100 -3.998 -10.217 1.00 86.75 182 TYR A CA 1
ATOM 1438 C C . TYR A 1 182 ? 19.259 -4.590 -11.028 1.00 86.75 182 TYR A C 1
ATOM 1440 O O . TYR A 1 182 ? 20.310 -3.970 -11.127 1.00 86.75 182 TYR A O 1
ATOM 1448 N N . THR A 1 183 ? 19.051 -5.735 -11.684 1.00 83.56 183 THR A N 1
ATOM 1449 C CA . THR A 1 183 ? 20.056 -6.350 -12.563 1.00 83.56 183 THR A CA 1
ATOM 1450 C C . THR A 1 183 ? 20.428 -5.437 -13.732 1.00 83.56 183 THR A C 1
ATOM 1452 O O . THR A 1 183 ? 21.602 -5.352 -14.066 1.00 83.56 183 THR A O 1
ATOM 1455 N N . GLN A 1 184 ? 19.465 -4.722 -14.326 1.00 84.62 184 GLN A N 1
ATOM 1456 C CA . GLN A 1 184 ? 19.749 -3.733 -15.374 1.00 84.62 184 GLN A CA 1
ATOM 1457 C C . GLN A 1 184 ? 20.631 -2.591 -14.853 1.00 84.62 184 GLN A C 1
ATOM 1459 O O . GLN A 1 184 ? 21.666 -2.314 -15.442 1.00 84.62 184 GLN A O 1
ATOM 1464 N N . GLN A 1 185 ? 20.279 -1.997 -13.709 1.00 85.25 185 GLN A N 1
ATOM 1465 C CA . GLN A 1 185 ? 21.081 -0.930 -13.095 1.00 85.25 185 GLN A CA 1
ATOM 1466 C C . GLN A 1 185 ? 22.496 -1.395 -12.737 1.00 85.25 185 GLN A C 1
ATOM 1468 O O . GLN A 1 185 ? 23.463 -0.668 -12.954 1.00 85.25 185 GLN A O 1
ATOM 1473 N N . LEU A 1 186 ? 22.621 -2.613 -12.204 1.00 84.19 186 LEU A N 1
ATOM 1474 C CA . LEU A 1 186 ? 23.916 -3.192 -11.870 1.00 84.19 186 LEU A CA 1
ATOM 1475 C C . LEU A 1 186 ? 24.750 -3.436 -13.133 1.00 84.19 186 LEU A C 1
ATOM 1477 O O . LEU A 1 186 ? 25.927 -3.090 -13.150 1.00 84.19 186 LEU A O 1
ATOM 1481 N N . SER A 1 187 ? 24.137 -3.948 -14.203 1.00 82.50 187 SER A N 1
ATOM 1482 C CA . SER A 1 187 ? 24.795 -4.117 -15.502 1.00 82.50 187 SER A CA 1
ATOM 1483 C C . SER A 1 187 ? 25.317 -2.787 -16.051 1.00 82.50 187 SER A C 1
ATOM 1485 O O . SER A 1 187 ? 26.459 -2.726 -16.496 1.00 82.50 187 SER A O 1
ATOM 1487 N N . ASP A 1 188 ? 24.524 -1.715 -15.971 1.00 78.50 188 ASP A N 1
ATOM 1488 C CA . ASP A 1 188 ? 24.939 -0.382 -16.425 1.00 78.50 188 ASP A CA 1
ATOM 1489 C C . ASP A 1 188 ? 26.120 0.154 -15.602 1.00 78.50 188 ASP A C 1
ATOM 1491 O O . ASP A 1 188 ? 27.052 0.743 -16.151 1.00 78.50 188 ASP A O 1
ATOM 1495 N N . SER A 1 189 ? 26.114 -0.069 -14.281 1.00 80.44 189 SER A N 1
ATOM 1496 C CA . SER A 1 189 ? 27.245 0.310 -13.425 1.00 80.44 189 SER A CA 1
ATOM 1497 C C . SER A 1 189 ? 28.499 -0.516 -13.709 1.00 80.44 189 SER A C 1
ATOM 1499 O O . SER A 1 189 ? 29.589 0.044 -13.768 1.00 80.44 189 SER A O 1
ATOM 1501 N N . TYR A 1 190 ? 28.345 -1.819 -13.957 1.00 81.25 190 TYR A N 1
ATOM 1502 C CA . TYR A 1 190 ? 29.456 -2.715 -14.248 1.00 81.25 190 TYR A CA 1
ATOM 1503 C C . TYR A 1 190 ? 30.130 -2.351 -15.572 1.00 81.25 190 TYR A C 1
ATOM 1505 O O . TYR A 1 190 ? 31.352 -2.272 -15.621 1.00 81.25 190 TYR A O 1
ATOM 1513 N N . LEU A 1 191 ? 29.353 -2.025 -16.614 1.00 79.69 191 LEU A N 1
ATOM 1514 C CA . LEU A 1 191 ? 29.900 -1.530 -17.881 1.00 79.69 191 LEU A CA 1
ATOM 1515 C C . LEU A 1 191 ? 30.750 -0.269 -17.690 1.00 79.69 191 LEU A C 1
ATOM 1517 O O . LEU A 1 191 ? 31.817 -0.166 -18.287 1.00 79.69 191 LEU A O 1
ATOM 1521 N N . ARG A 1 192 ? 30.321 0.671 -16.836 1.00 77.12 192 ARG A N 1
ATOM 1522 C CA . ARG A 1 192 ? 31.123 1.866 -16.518 1.00 77.12 192 ARG A CA 1
ATOM 1523 C C . ARG A 1 192 ? 32.412 1.513 -15.782 1.00 77.12 192 ARG A C 1
ATOM 1525 O O . ARG A 1 192 ? 33.457 2.056 -16.116 1.00 77.12 192 ARG A O 1
ATOM 1532 N N . SER A 1 193 ? 32.346 0.616 -14.800 1.00 79.38 193 SER A N 1
ATOM 1533 C CA . SER A 1 193 ? 33.525 0.184 -14.043 1.00 79.38 193 SER A CA 1
ATOM 1534 C C . SER A 1 193 ? 34.538 -0.551 -14.919 1.00 79.38 193 SER A C 1
ATOM 1536 O O . SER A 1 193 ? 35.713 -0.211 -14.872 1.00 79.38 193 SER A O 1
ATOM 1538 N N . VAL A 1 194 ? 34.092 -1.486 -15.763 1.00 80.88 194 VAL A N 1
ATOM 1539 C CA . VAL A 1 194 ? 34.966 -2.199 -16.709 1.00 80.88 194 VAL A CA 1
ATOM 1540 C C . VAL A 1 194 ? 35.548 -1.241 -17.744 1.00 80.88 194 VAL A C 1
ATOM 1542 O O . VAL A 1 194 ? 36.722 -1.345 -18.066 1.00 80.88 194 VAL A O 1
ATOM 1545 N N . PHE A 1 195 ? 34.776 -0.269 -18.239 1.00 80.44 195 PHE A N 1
ATOM 1546 C CA . PHE A 1 195 ? 35.311 0.754 -19.139 1.00 80.44 195 PHE A CA 1
ATOM 1547 C C . PHE A 1 195 ? 36.443 1.555 -18.476 1.00 80.44 195 PHE A C 1
ATOM 1549 O O . PHE A 1 195 ? 37.494 1.742 -19.081 1.00 80.44 195 PHE A O 1
ATOM 1556 N N . LEU A 1 196 ? 36.264 1.972 -17.219 1.00 78.81 196 LEU A N 1
ATOM 1557 C CA . LEU A 1 196 ? 37.313 2.653 -16.453 1.00 78.81 196 LEU A CA 1
ATOM 1558 C C . LEU A 1 196 ? 38.518 1.749 -16.160 1.00 78.81 196 LEU A C 1
ATOM 1560 O O . LEU A 1 196 ? 39.638 2.240 -16.129 1.00 78.81 196 LEU A O 1
ATOM 1564 N N . GLU A 1 197 ? 38.320 0.447 -15.960 1.00 77.38 197 GLU A N 1
ATOM 1565 C CA . GLU A 1 197 ? 39.419 -0.512 -15.794 1.00 77.38 197 GLU A CA 1
ATOM 1566 C C . GLU A 1 197 ? 40.201 -0.707 -17.104 1.00 77.38 197 GLU A C 1
ATOM 1568 O O . GLU A 1 197 ? 41.427 -0.646 -17.112 1.00 77.38 197 GLU A O 1
ATOM 1573 N N . MET A 1 198 ? 39.497 -0.886 -18.226 1.00 81.06 198 MET A N 1
ATOM 1574 C CA . MET A 1 198 ? 40.093 -1.125 -19.543 1.00 81.06 198 MET A CA 1
ATOM 1575 C C . MET A 1 198 ? 40.826 0.104 -20.095 1.00 81.06 198 MET A C 1
ATOM 1577 O O . MET A 1 198 ? 41.925 -0.026 -20.630 1.00 81.06 198 MET A O 1
ATOM 1581 N N . PHE A 1 199 ? 40.217 1.286 -19.991 1.00 80.81 199 PHE A N 1
ATOM 1582 C CA . PHE A 1 199 ? 40.706 2.517 -20.627 1.00 80.81 199 PHE A CA 1
ATOM 1583 C C . PHE A 1 199 ? 41.328 3.506 -19.634 1.00 80.81 199 PHE A C 1
ATOM 1585 O O . PHE A 1 199 ? 41.929 4.496 -20.047 1.00 80.81 199 PHE A O 1
ATOM 1592 N N . GLY A 1 200 ? 41.227 3.238 -18.331 1.00 75.69 200 GLY A N 1
ATOM 1593 C CA . GLY A 1 200 ? 41.696 4.148 -17.295 1.00 75.69 200 GLY A CA 1
ATOM 1594 C C . GLY A 1 200 ? 40.781 5.361 -17.129 1.00 75.69 200 GLY A C 1
ATOM 1595 O O . GLY A 1 200 ? 39.756 5.520 -17.799 1.00 75.69 200 GLY A O 1
ATOM 1596 N N . ASN A 1 201 ? 41.153 6.255 -16.218 1.00 78.00 201 ASN A N 1
ATOM 1597 C CA . ASN A 1 201 ? 40.546 7.574 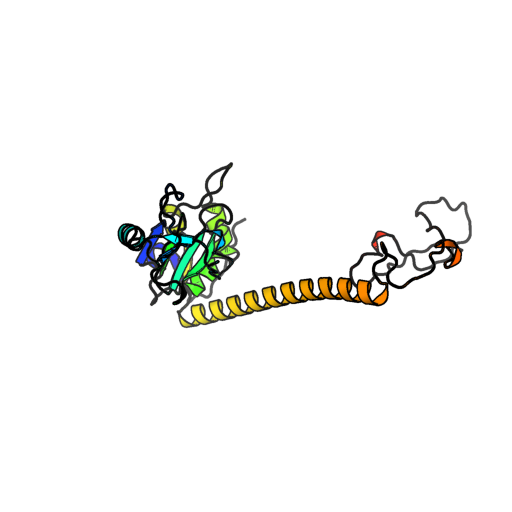-16.158 1.00 78.00 201 ASN A CA 1
ATOM 1598 C C . ASN A 1 201 ? 41.157 8.445 -17.264 1.00 78.00 201 ASN A C 1
ATOM 1600 O O . ASN A 1 201 ? 42.339 8.786 -17.207 1.00 78.00 201 ASN A O 1
ATOM 1604 N N . LEU A 1 202 ? 40.334 8.804 -18.250 1.00 72.69 202 LEU A N 1
ATOM 1605 C CA . LEU A 1 202 ? 40.728 9.620 -19.399 1.00 72.69 202 LEU A CA 1
ATOM 1606 C C . LEU A 1 202 ? 41.143 11.049 -19.006 1.00 72.69 202 LEU A C 1
ATOM 1608 O O . LEU A 1 202 ? 41.983 11.628 -19.683 1.00 72.69 202 LEU A O 1
ATOM 1612 N N . GLU A 1 203 ? 40.611 11.609 -17.913 1.00 77.19 203 GLU A N 1
ATOM 1613 C CA . GLU A 1 203 ? 40.978 12.957 -17.446 1.00 77.19 203 GLU A CA 1
ATOM 1614 C C . GLU A 1 203 ? 42.384 12.990 -16.846 1.00 77.19 203 GLU A C 1
ATOM 1616 O O . GLU A 1 203 ? 43.124 13.952 -17.028 1.00 77.19 203 GLU A O 1
ATOM 1621 N N . THR A 1 204 ? 42.764 11.930 -16.131 1.00 81.12 204 THR A N 1
ATOM 1622 C CA . THR A 1 204 ? 44.088 11.833 -15.504 1.00 81.12 204 THR A CA 1
ATOM 1623 C C . THR A 1 204 ? 45.074 11.027 -16.338 1.00 81.12 204 THR A C 1
ATOM 1625 O O . THR A 1 204 ? 46.204 10.836 -15.899 1.00 81.12 204 THR A O 1
ATOM 1628 N N . ASN A 1 205 ? 44.637 10.512 -17.493 1.00 81.12 205 ASN A N 1
ATOM 1629 C CA . ASN A 1 205 ? 45.352 9.539 -18.311 1.00 81.12 205 ASN A CA 1
ATOM 1630 C C . ASN A 1 205 ? 46.021 8.453 -17.454 1.00 81.12 205 ASN A C 1
ATOM 1632 O O . ASN A 1 205 ? 47.228 8.228 -17.532 1.00 81.12 205 ASN A O 1
ATOM 1636 N N . SER A 1 206 ? 45.250 7.817 -16.565 1.00 79.06 206 SER A N 1
ATOM 1637 C CA . SER A 1 206 ? 45.822 6.929 -15.538 1.00 79.06 206 SER A CA 1
ATOM 1638 C C . SER A 1 206 ? 46.618 5.757 -16.116 1.00 79.06 206 SER A C 1
ATOM 1640 O O . SER A 1 206 ? 47.489 5.221 -15.438 1.00 79.06 206 SER A O 1
ATOM 1642 N N . ASN A 1 207 ? 46.322 5.369 -17.357 1.00 81.69 207 ASN A N 1
ATOM 1643 C CA . ASN A 1 207 ? 47.000 4.281 -18.053 1.00 81.69 207 ASN A CA 1
ATOM 1644 C C . ASN A 1 207 ? 48.176 4.768 -18.921 1.00 81.69 207 ASN A C 1
ATOM 1646 O O . ASN A 1 207 ? 48.843 3.943 -19.540 1.00 81.69 207 ASN A O 1
ATOM 1650 N N . GLY A 1 208 ? 48.440 6.079 -18.970 1.00 81.75 208 GLY A N 1
ATOM 1651 C CA . GLY A 1 208 ? 49.569 6.672 -19.689 1.00 81.75 208 GLY A CA 1
ATOM 1652 C C . GLY A 1 208 ? 49.480 6.542 -21.209 1.00 81.75 208 GLY A C 1
ATOM 1653 O O . GLY A 1 208 ? 50.508 6.418 -21.865 1.00 81.75 208 GLY A O 1
ATOM 1654 N N . TRP A 1 209 ? 48.272 6.518 -21.772 1.00 84.75 209 TRP A N 1
ATOM 1655 C CA . TRP A 1 209 ? 48.071 6.353 -23.209 1.00 84.75 209 TRP A CA 1
ATOM 1656 C C . TRP A 1 209 ? 48.497 7.611 -23.962 1.00 84.75 209 TRP A C 1
ATOM 1658 O O . TRP A 1 209 ? 48.262 8.734 -23.510 1.00 84.75 209 TRP A O 1
ATOM 1668 N N . GLU A 1 210 ? 49.118 7.426 -25.122 1.00 84.31 210 GLU A N 1
ATOM 1669 C CA . GLU A 1 210 ? 49.387 8.532 -26.033 1.00 84.31 210 GLU A CA 1
ATOM 1670 C C . GLU A 1 210 ? 48.074 8.983 -26.680 1.00 84.31 210 GLU A C 1
ATOM 1672 O O . GLU A 1 210 ? 47.297 8.174 -27.192 1.00 84.31 210 GLU A O 1
ATOM 1677 N N . PHE A 1 211 ? 47.814 10.288 -26.639 1.00 82.44 211 PHE A N 1
ATOM 1678 C CA . PHE A 1 211 ? 46.677 10.879 -27.332 1.00 82.44 211 PHE A CA 1
ATOM 1679 C C . PHE A 1 211 ? 47.070 11.167 -28.781 1.00 82.44 211 PHE A C 1
ATOM 1681 O O . PHE A 1 211 ? 48.099 11.791 -29.031 1.00 82.44 211 PHE A O 1
ATOM 1688 N N . CYS A 1 212 ? 46.230 10.745 -29.720 1.00 86.19 212 CYS A N 1
ATOM 1689 C CA . CYS A 1 212 ? 46.335 11.071 -31.141 1.00 86.19 212 CYS A CA 1
ATOM 1690 C C . CYS A 1 212 ? 45.001 11.627 -31.644 1.00 86.19 212 CYS A C 1
ATOM 1692 O O . CYS A 1 212 ? 43.958 11.455 -30.998 1.00 86.19 212 CYS A O 1
ATOM 1694 N N . GLU A 1 213 ? 45.025 12.320 -32.779 1.00 86.81 213 GLU A N 1
ATOM 1695 C CA . GLU A 1 213 ? 43.792 12.765 -33.407 1.00 86.81 213 GLU A CA 1
ATOM 1696 C C . GLU A 1 213 ? 43.090 11.574 -34.060 1.00 86.81 213 GLU A C 1
ATOM 1698 O O . GLU A 1 213 ? 43.716 10.636 -34.548 1.00 86.81 213 GLU A O 1
ATOM 1703 N N . LEU A 1 214 ? 41.755 11.602 -34.108 1.00 85.19 214 LEU A N 1
ATOM 1704 C CA . LEU A 1 214 ? 40.994 10.509 -34.720 1.00 85.19 214 LEU A CA 1
ATOM 1705 C C . LEU A 1 214 ? 41.398 10.277 -36.188 1.00 85.19 214 LEU A C 1
ATOM 1707 O O . LEU A 1 214 ? 41.361 9.141 -36.647 1.00 85.19 214 LEU A O 1
ATOM 1711 N N . GLY A 1 215 ? 41.811 11.331 -36.899 1.00 88.31 215 GLY A N 1
ATOM 1712 C CA . GLY A 1 215 ? 42.303 11.241 -38.276 1.00 88.31 215 GLY A CA 1
ATOM 1713 C C . GLY A 1 215 ? 43.644 10.515 -38.426 1.00 88.31 215 GLY A C 1
ATOM 1714 O O . GLY A 1 215 ? 43.939 10.047 -39.520 1.00 88.31 215 GLY A O 1
ATOM 1715 N N . ASP A 1 216 ? 44.421 10.366 -37.347 1.00 88.62 216 ASP A N 1
ATOM 1716 C CA . ASP A 1 216 ? 45.686 9.619 -37.360 1.00 88.62 216 ASP A CA 1
ATOM 1717 C C . ASP A 1 216 ? 45.454 8.099 -37.330 1.00 88.62 216 ASP A C 1
ATOM 1719 O O . ASP A 1 216 ? 46.308 7.320 -37.752 1.00 88.62 216 ASP A O 1
ATOM 1723 N N . VAL A 1 217 ? 44.295 7.668 -36.814 1.00 89.56 217 VAL A N 1
ATOM 1724 C CA . VAL A 1 217 ? 43.972 6.253 -36.553 1.00 89.56 217 VAL A CA 1
ATOM 1725 C C . VAL A 1 217 ? 42.713 5.759 -37.263 1.00 89.56 217 VAL A C 1
ATOM 1727 O O . VAL A 1 217 ? 42.387 4.573 -37.173 1.00 89.56 217 VAL A O 1
ATOM 1730 N N . ALA A 1 218 ? 41.984 6.634 -37.957 1.00 89.00 218 ALA A N 1
ATOM 1731 C CA . ALA A 1 218 ? 40.763 6.274 -38.663 1.00 89.00 218 ALA A CA 1
ATOM 1732 C C . ALA A 1 218 ? 40.531 7.124 -39.919 1.00 89.00 218 ALA A C 1
ATOM 1734 O O . ALA A 1 218 ? 40.638 8.349 -39.899 1.00 89.00 218 ALA A O 1
ATOM 1735 N N . ASP A 1 219 ? 40.080 6.462 -40.985 1.00 88.06 219 ASP A N 1
ATOM 1736 C CA . ASP A 1 219 ? 39.555 7.131 -42.171 1.00 88.06 219 ASP A CA 1
ATOM 1737 C C . ASP A 1 219 ? 38.145 7.664 -41.888 1.00 88.06 219 ASP A C 1
ATOM 1739 O O . ASP A 1 219 ? 37.193 6.909 -41.661 1.00 88.06 219 ASP A O 1
ATOM 1743 N N . ILE A 1 220 ? 37.996 8.988 -41.906 1.00 84.06 220 ILE A N 1
ATOM 1744 C CA . ILE A 1 220 ? 36.724 9.654 -41.618 1.00 84.06 220 ILE A CA 1
ATOM 1745 C C . ILE A 1 220 ? 36.015 9.979 -42.935 1.00 84.06 220 ILE A C 1
ATOM 1747 O O . ILE A 1 220 ? 36.475 10.806 -43.719 1.00 84.06 220 ILE A O 1
ATOM 1751 N N . ALA A 1 221 ? 34.849 9.370 -43.158 1.00 82.19 221 ALA A N 1
ATOM 1752 C CA . ALA A 1 221 ? 33.997 9.643 -44.314 1.00 82.19 221 ALA A CA 1
ATOM 1753 C C . ALA A 1 221 ? 32.650 10.249 -43.892 1.00 82.19 221 ALA A C 1
ATOM 1755 O O . ALA A 1 221 ? 32.052 9.856 -42.889 1.00 82.19 221 ALA A O 1
ATOM 1756 N N . SER A 1 222 ? 32.145 11.196 -44.688 1.00 78.00 222 SER A N 1
ATOM 1757 C CA . SER A 1 222 ? 30.804 11.756 -44.490 1.00 78.00 222 SER A CA 1
ATOM 1758 C C . SER A 1 222 ? 29.735 10.884 -45.155 1.00 78.00 222 SER A C 1
ATOM 1760 O O . SER A 1 222 ? 29.950 10.295 -46.214 1.00 78.00 222 SER A O 1
ATOM 1762 N N . GLY A 1 223 ? 28.568 10.779 -44.515 1.00 75.94 223 GLY A N 1
ATOM 1763 C CA . GLY A 1 223 ? 27.431 10.037 -45.057 1.00 75.94 223 GLY A CA 1
ATOM 1764 C C . GLY A 1 223 ? 26.731 10.777 -46.202 1.00 75.94 223 GLY A C 1
ATOM 1765 O O . GLY A 1 223 ? 26.782 12.001 -46.304 1.00 75.94 223 GLY A O 1
ATOM 1766 N N . VAL A 1 224 ? 26.014 10.032 -47.045 1.00 73.62 224 VAL A N 1
ATOM 1767 C CA . VAL A 1 224 ? 25.251 10.596 -48.170 1.00 73.62 224 VAL A CA 1
ATOM 1768 C C . VAL A 1 224 ? 23.870 11.081 -47.708 1.00 73.62 224 VAL A C 1
ATOM 1770 O O . VAL A 1 224 ? 23.122 10.347 -47.050 1.00 73.62 224 VAL A O 1
ATOM 1773 N N . THR A 1 225 ? 23.500 12.308 -48.091 1.00 65.75 225 THR A N 1
ATOM 1774 C CA . THR A 1 225 ? 22.173 12.892 -47.828 1.00 65.75 225 THR A CA 1
ATOM 1775 C C . THR A 1 225 ? 21.157 12.446 -48.881 1.00 65.75 225 THR A C 1
ATOM 1777 O O . THR A 1 225 ? 21.359 12.615 -50.084 1.00 65.75 225 THR A O 1
ATOM 1780 N N . LYS A 1 226 ? 20.013 11.912 -48.437 1.00 61.34 226 LYS A N 1
ATOM 1781 C CA . LYS A 1 226 ? 18.913 11.495 -49.320 1.00 61.34 226 LYS A CA 1
ATOM 1782 C C . LYS A 1 226 ? 18.272 12.714 -50.010 1.00 61.34 226 LYS A C 1
ATOM 1784 O O . LYS A 1 226 ? 17.836 13.629 -49.322 1.00 61.34 226 LYS A O 1
ATOM 1789 N N . GLY A 1 227 ? 18.140 12.690 -51.343 1.00 61.16 227 GLY A N 1
ATOM 1790 C CA . GLY A 1 227 ? 17.377 13.696 -52.110 1.00 61.16 227 GLY A CA 1
ATOM 1791 C C . GLY A 1 227 ? 18.155 14.520 -53.145 1.00 61.16 227 GLY A C 1
ATOM 1792 O O . GLY A 1 227 ? 17.595 15.467 -53.695 1.00 61.16 227 GLY A O 1
ATOM 1793 N N . GLN A 1 228 ? 19.413 14.183 -53.445 1.00 62.06 228 GLN A N 1
ATOM 1794 C CA . GLN A 1 228 ? 20.119 14.780 -54.586 1.00 62.06 228 GLN A CA 1
ATOM 1795 C C . GLN A 1 228 ? 19.432 14.421 -55.918 1.00 62.06 228 GLN A C 1
ATOM 1797 O O . GLN A 1 228 ? 18.978 13.296 -56.119 1.00 62.06 228 GLN A O 1
ATOM 1802 N N . LYS A 1 229 ? 19.345 15.388 -56.841 1.00 59.44 229 LYS A N 1
ATOM 1803 C CA . LYS A 1 229 ? 18.857 15.155 -58.209 1.00 59.44 229 LYS A CA 1
ATOM 1804 C C . LYS A 1 229 ? 19.978 14.522 -59.034 1.00 59.44 229 LYS A C 1
ATOM 1806 O O . LYS A 1 229 ? 20.945 15.191 -59.390 1.00 59.44 229 LYS A O 1
ATOM 1811 N N . PHE A 1 230 ? 19.853 13.233 -59.332 1.00 63.16 230 PHE A N 1
ATOM 1812 C CA . PHE A 1 230 ? 20.826 12.487 -60.130 1.00 63.16 230 PHE A CA 1
ATOM 1813 C C . PHE A 1 230 ? 20.454 12.600 -61.608 1.00 63.16 230 PHE A C 1
ATOM 1815 O O . PHE A 1 230 ? 19.692 11.788 -62.122 1.00 63.16 230 PHE A O 1
ATOM 1822 N N . ASN A 1 231 ? 20.939 13.654 -62.270 1.00 61.78 231 ASN A N 1
ATOM 1823 C CA . ASN A 1 231 ? 20.689 13.975 -63.682 1.00 61.78 231 ASN A CA 1
ATOM 1824 C C . ASN A 1 231 ? 21.143 12.845 -64.640 1.00 61.78 231 ASN A C 1
ATOM 1826 O O . ASN A 1 231 ? 22.194 12.950 -65.264 1.00 61.78 231 ASN A O 1
ATOM 1830 N N . GLY A 1 232 ? 20.377 11.754 -64.739 1.00 65.69 232 GLY A N 1
ATOM 1831 C CA . GLY A 1 232 ? 20.589 10.663 -65.698 1.00 65.69 232 GLY A CA 1
ATOM 1832 C C . GLY A 1 232 ? 21.814 9.772 -65.454 1.00 65.69 232 GLY A C 1
ATOM 1833 O O . GLY A 1 232 ? 22.211 9.047 -66.360 1.00 65.69 232 GLY A O 1
ATOM 1834 N N . ARG A 1 233 ? 22.434 9.812 -64.266 1.00 65.62 233 ARG A N 1
ATOM 1835 C CA . ARG A 1 233 ? 23.575 8.936 -63.935 1.00 65.62 233 ARG A CA 1
ATOM 1836 C C . ARG A 1 233 ? 23.106 7.515 -63.613 1.00 65.62 233 ARG A C 1
ATOM 1838 O O . ARG A 1 233 ? 22.060 7.336 -62.992 1.00 65.62 233 ARG A O 1
ATOM 1845 N N . GLN A 1 234 ? 23.895 6.525 -64.024 1.00 65.25 234 GLN A N 1
ATOM 1846 C CA . GLN A 1 234 ? 23.649 5.111 -63.744 1.00 65.25 234 GLN A CA 1
ATOM 1847 C C . GLN A 1 234 ? 23.710 4.860 -62.228 1.00 65.25 234 GLN A C 1
ATOM 1849 O O . GLN A 1 234 ? 24.594 5.382 -61.553 1.00 65.25 234 GLN A O 1
ATOM 1854 N N . THR A 1 235 ? 22.748 4.113 -61.683 1.00 69.19 235 THR A N 1
ATOM 1855 C CA . THR A 1 235 ? 22.609 3.890 -60.237 1.00 69.19 235 THR A CA 1
ATOM 1856 C C . THR A 1 235 ? 22.884 2.438 -59.861 1.00 69.19 235 THR A C 1
ATOM 1858 O O . THR A 1 235 ? 22.593 1.514 -60.620 1.00 69.19 235 THR A O 1
ATOM 1861 N N . VAL A 1 236 ? 23.423 2.240 -58.656 1.00 70.00 236 VAL A N 1
ATOM 1862 C CA . VAL A 1 236 ? 23.618 0.927 -58.027 1.00 70.00 236 VAL A CA 1
ATOM 1863 C C . VAL A 1 236 ? 22.901 0.858 -56.681 1.00 70.00 236 VAL A C 1
ATOM 1865 O O . VAL A 1 236 ? 22.750 1.861 -55.975 1.00 70.00 236 VAL A O 1
ATOM 1868 N N . THR A 1 237 ? 22.443 -0.345 -56.337 1.00 72.38 237 THR A N 1
ATOM 1869 C CA . THR A 1 237 ? 21.743 -0.645 -55.085 1.00 72.38 237 THR A CA 1
ATOM 1870 C C . THR A 1 237 ? 22.725 -1.146 -54.042 1.00 72.38 237 THR A C 1
ATOM 1872 O O . THR A 1 237 ? 23.359 -2.176 -54.239 1.00 72.38 237 THR A O 1
ATOM 1875 N N . VAL A 1 238 ? 22.797 -0.450 -52.908 1.00 74.69 238 VAL A N 1
ATOM 1876 C CA . VAL A 1 238 ? 23.580 -0.864 -51.736 1.00 74.69 238 VAL A CA 1
ATOM 1877 C C . VAL A 1 238 ? 22.752 -0.672 -50.462 1.00 74.69 238 VAL A C 1
ATOM 1879 O O . VAL A 1 238 ? 21.843 0.161 -50.467 1.00 74.69 238 VAL A O 1
ATOM 1882 N N . PRO A 1 239 ? 23.037 -1.405 -49.372 1.00 71.56 239 PRO A N 1
ATOM 1883 C CA . PRO A 1 239 ? 22.422 -1.166 -48.070 1.00 71.56 239 PRO A CA 1
ATOM 1884 C C . PRO A 1 239 ? 22.760 0.227 -47.526 1.00 71.56 239 PRO A C 1
ATOM 1886 O O . PRO A 1 239 ? 23.912 0.653 -47.564 1.00 71.56 239 PRO A O 1
ATOM 1889 N N . TYR A 1 240 ? 21.768 0.922 -46.969 1.00 72.69 240 TYR A N 1
ATOM 1890 C CA . TYR A 1 240 ? 21.930 2.271 -46.428 1.00 72.69 240 TYR A CA 1
ATOM 1891 C C . TYR A 1 240 ? 21.586 2.315 -44.937 1.00 72.69 240 TYR A C 1
ATOM 1893 O O . TYR A 1 240 ? 20.486 1.938 -44.526 1.00 72.69 240 TYR A O 1
ATOM 1901 N N . LEU A 1 241 ? 22.521 2.818 -44.130 1.00 72.69 241 LEU A N 1
ATOM 1902 C CA . LEU A 1 241 ? 22.375 2.980 -42.685 1.00 72.69 241 LEU A CA 1
ATOM 1903 C C . LEU A 1 241 ? 22.153 4.462 -42.358 1.00 72.69 241 LEU A C 1
ATOM 1905 O O . LEU A 1 241 ? 23.016 5.294 -42.627 1.00 72.69 241 LEU A O 1
ATOM 1909 N N . ARG A 1 242 ? 20.999 4.816 -41.779 1.00 72.50 242 ARG A N 1
ATOM 1910 C CA . ARG A 1 242 ? 20.739 6.195 -41.329 1.00 72.50 242 ARG A CA 1
ATOM 1911 C C . ARG A 1 242 ? 21.229 6.390 -39.907 1.00 72.50 242 ARG A C 1
ATOM 1913 O O . ARG A 1 242 ? 21.282 5.443 -39.130 1.00 72.50 242 ARG A O 1
ATOM 1920 N N . VAL A 1 243 ? 21.427 7.652 -39.529 1.00 72.12 243 VAL A N 1
ATOM 1921 C CA . VAL A 1 243 ? 21.674 8.060 -38.134 1.00 72.12 243 VAL A CA 1
ATOM 1922 C C . VAL A 1 243 ? 20.642 7.441 -37.179 1.00 72.12 243 VAL A C 1
ATOM 1924 O O . VAL A 1 243 ? 20.997 6.942 -36.121 1.00 72.12 243 VAL A O 1
ATOM 1927 N N . ALA A 1 244 ? 19.369 7.372 -37.584 1.00 66.38 244 ALA A N 1
ATOM 1928 C CA . ALA A 1 244 ? 18.302 6.763 -36.785 1.00 66.38 244 ALA A CA 1
ATOM 1929 C C . ALA A 1 244 ? 18.456 5.243 -36.556 1.00 66.38 244 ALA A C 1
ATOM 1931 O O . ALA A 1 244 ? 17.863 4.714 -35.622 1.00 66.38 244 ALA A O 1
ATOM 1932 N N . ASN A 1 245 ? 19.226 4.537 -37.389 1.00 67.94 245 ASN A N 1
ATOM 1933 C CA . ASN A 1 245 ? 19.490 3.103 -37.239 1.00 67.94 245 ASN A CA 1
ATOM 1934 C C . ASN A 1 245 ? 20.650 2.824 -36.268 1.00 67.94 245 ASN A C 1
ATOM 1936 O O . ASN A 1 245 ? 20.777 1.700 -35.786 1.00 67.94 245 ASN A O 1
ATOM 1940 N N . VAL A 1 246 ? 21.486 3.827 -35.978 1.00 66.06 246 VAL A N 1
ATOM 1941 C CA . VAL A 1 246 ? 22.599 3.738 -35.026 1.00 66.06 246 VAL A CA 1
ATOM 1942 C C . VAL A 1 246 ? 22.118 4.272 -33.679 1.00 66.06 246 VAL A C 1
ATOM 1944 O O . VAL A 1 246 ? 22.369 5.413 -33.301 1.00 66.06 246 VAL A O 1
ATOM 1947 N N . GLN A 1 247 ? 21.360 3.447 -32.960 1.00 57.28 247 GLN A N 1
ATOM 1948 C CA . GLN A 1 247 ? 20.950 3.718 -31.582 1.00 57.28 247 GLN A CA 1
ATOM 1949 C C . GLN A 1 247 ? 21.547 2.662 -30.648 1.00 57.28 247 GLN A C 1
ATOM 1951 O O . GLN A 1 247 ? 21.746 1.516 -31.042 1.00 57.28 247 GLN A O 1
ATOM 1956 N N . LEU A 1 248 ? 21.791 3.042 -29.389 1.00 46.81 248 LEU A N 1
ATOM 1957 C CA . LEU A 1 248 ? 22.363 2.228 -28.299 1.00 46.81 248 LEU A CA 1
ATOM 1958 C C . LEU A 1 248 ? 21.504 1.015 -27.870 1.00 46.81 248 LEU A C 1
ATOM 1960 O O . LEU A 1 248 ? 21.642 0.501 -26.763 1.00 46.81 248 LEU A O 1
ATOM 1964 N N . THR A 1 249 ? 20.594 0.543 -28.719 1.00 41.44 249 THR A N 1
ATOM 1965 C CA . THR A 1 249 ? 19.813 -0.671 -28.483 1.00 41.44 249 THR A CA 1
ATOM 1966 C C . THR A 1 249 ? 20.198 -1.745 -29.487 1.00 41.44 249 THR A C 1
ATOM 1968 O O . THR A 1 249 ? 20.309 -1.516 -30.686 1.00 41.44 249 THR A O 1
ATOM 1971 N N . VAL A 1 250 ? 20.452 -2.931 -28.942 1.00 45.59 250 VAL A N 1
ATOM 1972 C CA . VAL A 1 250 ? 21.041 -4.103 -29.589 1.00 45.59 250 VAL A CA 1
ATOM 1973 C C . VAL A 1 250 ? 20.171 -4.587 -30.756 1.00 45.59 250 VAL A C 1
ATOM 1975 O O . VAL A 1 250 ? 19.313 -5.446 -30.570 1.00 45.59 250 VAL A O 1
ATOM 1978 N N . ARG A 1 251 ? 20.386 -3.999 -31.938 1.00 43.91 251 ARG A N 1
ATOM 1979 C CA . ARG A 1 251 ? 20.320 -4.554 -33.307 1.00 43.91 251 ARG A CA 1
ATOM 1980 C C . ARG A 1 251 ? 19.956 -3.432 -34.289 1.00 43.91 251 ARG A C 1
ATOM 1982 O O . ARG A 1 251 ? 18.791 -3.035 -34.331 1.00 43.91 251 ARG A O 1
ATOM 1989 N N . PRO A 1 252 ? 20.895 -2.953 -35.123 1.00 47.62 252 PRO A N 1
ATOM 1990 C CA . PRO A 1 252 ? 20.528 -2.101 -36.244 1.00 47.62 252 PRO A CA 1
ATOM 1991 C C . PRO A 1 252 ? 19.692 -2.925 -37.235 1.00 47.62 252 PRO A C 1
ATOM 1993 O O . PRO A 1 252 ? 20.180 -3.874 -37.845 1.00 47.62 252 PRO A O 1
ATOM 1996 N N . PHE A 1 253 ? 18.410 -2.586 -37.382 1.00 48.00 253 PHE A N 1
ATOM 1997 C CA . PHE A 1 253 ? 17.599 -3.075 -38.496 1.00 48.00 253 PHE A CA 1
ATOM 1998 C C . PHE A 1 253 ? 18.056 -2.346 -39.760 1.00 48.00 253 PHE A C 1
ATOM 2000 O O . PHE A 1 253 ? 17.853 -1.138 -39.890 1.00 48.00 253 PHE A O 1
ATOM 2007 N N . LEU A 1 254 ? 18.701 -3.068 -40.674 1.00 49.59 254 LEU A N 1
ATOM 2008 C CA . LEU A 1 254 ? 19.056 -2.563 -41.996 1.00 49.59 254 LEU A CA 1
ATOM 2009 C C . LEU A 1 254 ? 17.794 -2.592 -42.869 1.00 49.59 254 LEU A C 1
ATOM 2011 O O . LEU A 1 254 ? 17.290 -3.664 -43.190 1.00 49.59 254 LEU A O 1
ATOM 2015 N N . SER A 1 255 ? 17.247 -1.429 -43.223 1.00 50.25 255 SER A N 1
ATOM 2016 C CA . SER A 1 255 ? 16.219 -1.345 -44.267 1.00 50.25 255 SER A CA 1
ATOM 2017 C C . SER A 1 255 ? 16.901 -1.267 -45.635 1.00 50.25 255 SER A C 1
ATOM 2019 O O . SER A 1 255 ? 17.781 -0.423 -45.813 1.00 50.25 255 SER A O 1
ATOM 2021 N N . GLU A 1 256 ? 16.482 -2.082 -46.603 1.00 45.28 256 GLU A N 1
ATOM 2022 C CA . GLU A 1 256 ? 16.951 -2.006 -47.994 1.00 45.28 256 GLU A CA 1
ATOM 2023 C C . GLU A 1 256 ? 16.570 -0.657 -48.627 1.00 45.28 256 GLU A C 1
ATOM 2025 O O . GLU A 1 256 ? 15.393 -0.376 -48.849 1.00 45.28 256 GLU A O 1
ATOM 2030 N N . VAL A 1 257 ? 17.556 0.202 -48.910 1.00 48.94 257 VAL A N 1
ATOM 2031 C CA . VAL A 1 257 ? 17.375 1.409 -49.734 1.00 48.94 257 VAL A CA 1
ATOM 2032 C C . VAL A 1 257 ? 18.652 1.695 -50.534 1.00 48.94 257 VAL A C 1
ATOM 2034 O O . VAL A 1 257 ? 19.700 1.947 -49.954 1.00 48.94 257 VAL A O 1
ATOM 2037 N N . VAL A 1 258 ? 18.496 1.717 -51.860 1.00 45.72 258 VAL A N 1
ATOM 2038 C CA . VAL A 1 258 ? 19.461 1.977 -52.952 1.00 45.72 258 VAL A CA 1
ATOM 2039 C C . VAL A 1 258 ? 20.283 3.271 -52.770 1.00 45.72 258 VAL A C 1
ATOM 2041 O O . VAL A 1 258 ? 19.672 4.341 -52.768 1.00 45.72 258 VAL A O 1
ATOM 2044 N N . THR A 1 259 ? 21.635 3.216 -52.710 1.00 41.22 259 THR A N 1
ATOM 2045 C CA . THR A 1 259 ? 22.498 4.410 -52.956 1.00 41.22 259 THR A CA 1
ATOM 2046 C C . THR A 1 259 ? 23.964 4.159 -53.430 1.00 41.22 259 THR A C 1
ATOM 2048 O O . THR A 1 259 ? 24.824 3.881 -52.616 1.00 41.22 259 THR A O 1
ATOM 2051 N N . LEU A 1 260 ? 24.235 4.387 -54.727 1.00 48.91 260 LEU A N 1
ATOM 2052 C CA . LEU A 1 260 ? 25.414 5.005 -55.406 1.00 48.91 260 LEU A CA 1
ATOM 2053 C C . LEU A 1 260 ? 26.875 4.572 -55.123 1.00 48.91 260 LEU A C 1
ATOM 2055 O O . LEU A 1 260 ? 27.384 4.710 -54.016 1.00 48.91 260 LEU A O 1
ATOM 2059 N N . GLY A 1 261 ? 27.574 4.249 -56.220 1.00 43.47 261 GLY A N 1
ATOM 2060 C CA . GLY A 1 261 ? 29.013 4.415 -56.452 1.00 43.47 261 GLY A CA 1
ATOM 2061 C C . GLY A 1 261 ? 29.220 5.189 -57.753 1.00 43.47 261 GLY A C 1
ATOM 2062 O O . GLY A 1 261 ? 28.267 5.192 -58.571 1.00 43.47 261 GLY A O 1
#

pLDDT: mean 85.36, std 14.79, range [33.12, 98.5]

Radius of gyration: 28.83 Å; chains: 1; bounding box: 69×41×90 Å

Secondary structure (DSSP, 8-state):
----PPPPTTPEEEEGGGGEEEEEE-B-S--TTTEESSSEEEE-GGGB-SS-B---S--EE-HHHHHHTGGG---TT-EEEE-BSSTT-EEEPPGGGTT-EEBSEEEEEE-TTT--HHHHHHHHTSHHHHHHHHHH-B-SSS-B--HHHHTT-EEEE--HHHHHHHHHHHHHHHHHHHHHHHHHHHHHHHHHHHHHHHH--TTTTTT-PPP--HHHHS---PPPPTT----S----------GGG--SSS-----------

Foldseek 3Di:
DDPPDDDDPQWDKDFQLVFFPAKDWFDEDDDPPFWDQDAAQEDEPVQFDQAGGDGPSGTHGHPVVLVVRVSFQDDAQKKKAAWWDPGLRIYGDHPVRGRHTYYGIIITGGPLQFDTSLLVNVCCVDPQVVVQSVVQFDDDPITGHDSVSSRRDIDTTDHPVVSVVSSVVSVVVVVVVVVVVVVVVVVVVVVVVVCCVVQNDPVVSVVVDDDDDPVVVDDDDDFDDPDDDPPPDDFFWDFDADPVQPDPDPDRDTDGDTDDD

Sequence (261 aa):
MGITASFPKHWKVVSLDSVVTRLTNGYVGPTREIYVPQGIPYLLARHVKRNRLTFDGKTFVSPEFNEKNSKSILKEGDVLMVQSGHIGETAVVTKEHEGHNCHAMIVITPKAERLLGSYLSCFFHSKLGRSQLDQLETGITLQHLNCRDVKDVDIPLPPIAEQKRIAAIAQKCDRLRRTRRYTQQLSDSYLRSVFLEMFGNLETNSNGWEFCELGDVADIASGVTKGQKFNGRQTVTVPYLRVANVQLTVRPFLSEVVTLG